Protein AF-A0A948AQX6-F1 (afdb_monomer)

Foldseek 3Di:
DPPPVVVVVVVVVVVVVVVVPDPPLQWFFWEQQFFQAQRALVVRAGAQAAWFPVDHPHHTATEHHDFQKAWFDGDDIASTGCNPPPPDPVWGLNQLLAPHRRVQKPDDWFWTAHPSDIDTSDPPQHALEAAQDKGFEPPSTKGWIGHQFAWKFKWKFKPQQSNNWRFLDQFDPDRFHRGFGFRHTDHGGDTGMPCVVPGDIGGPGSDFFKIKMKIWMARDGPPDRGDGNHDYGHHTHIYMGTGGHDYPCDPVNVVVVVVVVVVD

Mean predicted aligned error: 9.51 Å

Secondary structure (DSSP, 8-state):
---HHHHHHHHHHHHHHHHTS------BB---S-EEEEEETTTTEEEE-S--SSS-SS--EEE-S--SEEESS----BSSHHHHTTT--SSSSTTTSSS-S-S-EEES-EEEEETTEEEESSS----SEETTEEE-BTTTBEEEEEE-SS--EEEEEE-TT-SSS-S----SSS---SEEEEEEE--TT-EEEGGGG-PPPEEE-SS-EEEEEEEEEESS----TT--S-EEESSEEEEEEEEEEE----HHHHHHHHHHHHT-

Nearest PDB structures (foldseek):
  7sl6-assembly1_A  TM=3.462E-01  e=3.582E+00  Mus musculus
  7sl1-assembly1_B  TM=2.986E-01  e=7.946E+00  Mus musculus
  8dtl-assembly1_B  TM=2.220E-01  e=9.425E+00  Mus musculus

Sequence (264 aa):
MFSTRNITLIVVALIALFALAAQAQQHGEYGDAPEGVLAYPASGIIGSFPTCVTVGPAAWIYHAPNPLMFFGPMKDFEPDGNAGTCPMFAPYDMDECFMDPDAGMIIPGAFTIVGGVVVPCGPPVAPLGLFCTPGVWGGNMDIMLTNGGHDAFVNVLMDWNQDGIWAPSAQTFCSAPEHILVDFPIPPGYVGPLSGLAPPPFLIGGDPGYVWSRFSITERPVGTPNWNGAGQFEDGESEDYLVLVDGPVTDEDESWSAIKQMYR

Structure (mmCIF, N/CA/C/O backbone):
data_AF-A0A948AQX6-F1
#
_entry.id   AF-A0A948AQX6-F1
#
loop_
_atom_site.group_PDB
_atom_site.id
_atom_site.type_symbol
_atom_site.label_atom_id
_atom_site.label_alt_id
_atom_site.label_comp_id
_atom_site.label_asym_id
_atom_site.label_entity_id
_atom_site.label_seq_id
_atom_site.pdbx_PDB_ins_code
_atom_site.Cartn_x
_atom_site.Cartn_y
_atom_site.Cartn_z
_atom_site.occupancy
_atom_site.B_iso_or_equiv
_atom_site.auth_seq_id
_atom_site.auth_comp_id
_atom_site.auth_asym_id
_atom_site.auth_atom_id
_atom_site.pdbx_PDB_model_num
ATOM 1 N N . MET A 1 1 ? -39.701 22.392 -44.901 1.00 52.44 1 MET A N 1
ATOM 2 C CA . MET A 1 1 ? -38.571 21.980 -45.760 1.00 52.44 1 MET A CA 1
ATOM 3 C C . MET A 1 1 ? -37.298 22.249 -44.967 1.00 52.44 1 MET A C 1
ATOM 5 O O . MET A 1 1 ? -36.856 23.388 -44.906 1.00 52.44 1 MET A O 1
ATOM 9 N N . PHE A 1 2 ? -36.805 21.258 -44.220 1.00 47.62 2 PHE A N 1
ATOM 10 C CA . PHE A 1 2 ? -35.557 21.417 -43.469 1.00 47.62 2 PHE A CA 1
ATOM 11 C C . PHE A 1 2 ? -34.406 21.456 -44.475 1.00 47.62 2 PHE A C 1
ATOM 13 O O . PHE A 1 2 ? -34.276 20.558 -45.303 1.00 47.62 2 PHE A O 1
ATOM 20 N N . SER A 1 3 ? -33.635 22.543 -44.456 1.00 55.06 3 SER A N 1
ATOM 21 C CA . SER A 1 3 ? -32.481 22.723 -45.336 1.00 55.06 3 SER A CA 1
ATOM 22 C C . SER A 1 3 ? -31.480 21.593 -45.097 1.00 55.06 3 SER A C 1
ATOM 24 O O . SER A 1 3 ? -31.131 21.312 -43.950 1.00 55.06 3 SER A O 1
ATOM 26 N N . THR A 1 4 ? -31.005 20.960 -46.168 1.00 56.31 4 THR A N 1
ATOM 27 C CA . THR A 1 4 ? -30.016 19.868 -46.147 1.00 56.31 4 THR A CA 1
ATOM 28 C C . THR A 1 4 ? -28.759 20.225 -45.348 1.00 56.31 4 THR A C 1
ATOM 30 O O . THR A 1 4 ? -28.183 19.353 -44.709 1.00 56.31 4 THR A O 1
ATOM 33 N N . ARG A 1 5 ? -28.405 21.516 -45.266 1.00 55.66 5 ARG A N 1
ATOM 34 C CA . ARG A 1 5 ? -27.323 22.037 -44.411 1.00 55.66 5 ARG A CA 1
ATOM 35 C C . ARG A 1 5 ? -27.530 21.797 -42.908 1.00 55.66 5 ARG A C 1
ATOM 37 O O . ARG A 1 5 ? -26.557 21.545 -42.206 1.00 55.66 5 ARG A O 1
ATOM 44 N N . ASN A 1 6 ? -28.769 21.846 -42.418 1.00 51.78 6 ASN A N 1
ATOM 45 C CA . ASN A 1 6 ? -29.067 21.671 -40.991 1.00 51.78 6 ASN A CA 1
ATOM 46 C C . ASN A 1 6 ? -29.029 20.193 -40.582 1.00 51.78 6 ASN A C 1
ATOM 48 O O . ASN A 1 6 ? -28.658 19.882 -39.457 1.00 51.78 6 ASN A O 1
ATOM 52 N N . ILE A 1 7 ? -29.351 19.280 -41.503 1.00 57.84 7 ILE A N 1
ATOM 53 C CA . ILE A 1 7 ? -29.285 17.832 -41.263 1.00 57.84 7 ILE A CA 1
ATOM 54 C C . ILE A 1 7 ? -27.820 17.376 -41.200 1.00 57.84 7 ILE A C 1
ATOM 56 O O . ILE A 1 7 ? -27.459 16.614 -40.310 1.00 57.84 7 ILE A O 1
ATOM 60 N N . THR A 1 8 ? -26.947 17.896 -42.071 1.00 59.25 8 THR A N 1
ATOM 61 C CA . THR A 1 8 ? -25.511 17.565 -42.046 1.00 59.25 8 THR A CA 1
ATOM 62 C C . THR A 1 8 ? -24.822 18.050 -40.766 1.00 59.25 8 THR A C 1
ATOM 64 O O . THR A 1 8 ? -24.033 17.310 -40.192 1.00 59.25 8 THR A O 1
ATOM 67 N N . LEU A 1 9 ? -25.152 19.250 -40.271 1.00 56.16 9 LEU A N 1
ATOM 68 C CA . LEU A 1 9 ? -24.609 19.771 -39.007 1.00 56.16 9 LEU A CA 1
ATOM 69 C C . LEU A 1 9 ? -25.046 18.949 -37.786 1.00 56.16 9 LEU A C 1
ATOM 71 O O . LEU A 1 9 ? -24.227 18.687 -36.913 1.00 56.16 9 LEU A O 1
ATOM 75 N N . ILE A 1 10 ? -26.304 18.496 -37.745 1.00 59.28 10 ILE A N 1
ATOM 76 C CA . ILE A 1 10 ? -26.822 17.657 -36.652 1.00 59.28 10 ILE A CA 1
ATOM 77 C C . ILE A 1 10 ? -26.186 16.261 -36.678 1.00 59.28 10 ILE A C 1
ATOM 79 O O . ILE A 1 10 ? -25.822 15.741 -35.630 1.00 59.28 10 ILE A O 1
ATOM 83 N N . VAL A 1 11 ? -25.993 15.667 -37.860 1.00 61.72 11 VAL A N 1
ATOM 84 C CA . VAL A 1 11 ? -25.346 14.349 -37.996 1.00 61.72 11 VAL A CA 1
ATOM 85 C C . VAL A 1 11 ? -23.859 14.413 -37.635 1.00 61.72 11 VAL A C 1
ATOM 87 O O . VAL A 1 11 ? -23.379 13.536 -36.928 1.00 61.72 11 VAL A O 1
ATOM 90 N N . VAL A 1 12 ? -23.134 15.463 -38.038 1.00 59.16 12 VAL A N 1
ATOM 91 C CA . VAL A 1 12 ? -21.723 15.655 -37.647 1.00 59.16 12 VAL A CA 1
ATOM 92 C C . VAL A 1 12 ? -21.593 15.930 -36.146 1.00 59.16 12 VAL A C 1
ATOM 94 O O . VAL A 1 12 ? -20.698 15.379 -35.514 1.00 59.16 12 VAL A O 1
ATOM 97 N N . ALA A 1 13 ? -22.503 16.712 -35.554 1.00 57.00 13 ALA A N 1
ATOM 98 C CA . ALA A 1 13 ? -22.535 16.933 -34.108 1.00 57.00 13 ALA A CA 1
ATOM 99 C C . ALA A 1 13 ? -22.857 15.645 -33.332 1.00 57.00 13 ALA A C 1
ATOM 101 O O . ALA A 1 13 ? -22.228 15.391 -32.315 1.00 57.00 13 ALA A O 1
ATOM 102 N N . LEU A 1 14 ? -23.769 14.800 -33.825 1.00 54.62 14 LEU A N 1
ATOM 103 C CA . LEU A 1 14 ? -24.072 13.499 -33.217 1.00 54.62 14 LEU A CA 1
ATOM 104 C C . LEU A 1 14 ? -22.912 12.502 -33.360 1.00 54.62 14 LEU A C 1
ATOM 106 O O . LEU A 1 14 ? -22.612 11.802 -32.402 1.00 54.62 14 LEU A O 1
ATOM 110 N N . ILE A 1 15 ? -22.216 12.466 -34.501 1.00 55.56 15 ILE A N 1
ATOM 111 C CA . ILE A 1 15 ? -21.012 11.634 -34.683 1.00 55.56 15 ILE A CA 1
ATOM 112 C C . ILE A 1 15 ? -19.871 12.124 -33.778 1.00 55.56 15 ILE A C 1
ATOM 114 O O . ILE A 1 15 ? -19.178 11.304 -33.186 1.00 55.56 15 ILE A O 1
ATOM 118 N N . ALA A 1 16 ? -19.706 13.440 -33.605 1.00 52.09 16 ALA A N 1
ATOM 119 C CA . ALA A 1 16 ? -18.743 14.004 -32.659 1.00 52.09 16 ALA A CA 1
ATOM 120 C C . ALA A 1 16 ? -19.134 13.737 -31.191 1.00 52.09 16 ALA A C 1
ATOM 122 O O . ALA A 1 16 ? -18.260 13.428 -30.388 1.00 52.09 16 ALA A O 1
ATOM 123 N N . LEU A 1 17 ? -20.429 13.778 -30.845 1.00 49.97 17 LEU A N 1
ATOM 124 C CA . LEU A 1 17 ? -20.925 13.405 -29.512 1.00 49.97 17 LEU A CA 1
ATOM 125 C C . LEU A 1 17 ? -20.737 11.909 -29.210 1.00 49.97 17 LEU A C 1
ATOM 127 O O . LEU A 1 17 ? -20.440 11.568 -28.073 1.00 49.97 17 LEU A O 1
ATOM 131 N N . PHE A 1 18 ? -20.866 11.025 -30.205 1.00 46.88 18 PHE A N 1
ATOM 132 C CA . PHE A 1 18 ? -20.581 9.593 -30.038 1.00 46.88 18 PHE A CA 1
ATOM 133 C C . PHE A 1 18 ? -19.076 9.281 -30.021 1.00 46.88 18 PHE A C 1
ATOM 135 O O . PHE A 1 18 ? -18.662 8.357 -29.331 1.00 46.88 18 PHE A O 1
ATOM 142 N N . ALA A 1 19 ? -18.244 10.060 -30.721 1.00 45.91 19 ALA A N 1
ATOM 143 C CA . ALA A 1 19 ? -16.787 9.913 -30.684 1.00 45.91 19 ALA A CA 1
ATOM 144 C C . ALA A 1 19 ? -16.148 10.455 -29.389 1.00 45.91 19 ALA A C 1
ATOM 146 O O . ALA A 1 19 ? -15.052 10.037 -29.035 1.00 45.91 19 ALA A O 1
ATOM 147 N N . LEU A 1 20 ? -16.829 11.353 -28.667 1.00 46.59 20 LEU A N 1
ATOM 148 C CA . LEU A 1 20 ? -16.400 11.850 -27.351 1.00 46.59 20 LEU A CA 1
ATOM 149 C C . LEU A 1 20 ? -16.750 10.903 -26.189 1.00 46.59 20 LEU A C 1
ATOM 151 O O . LEU A 1 20 ? -16.225 11.086 -25.098 1.00 46.59 20 LEU A O 1
ATOM 155 N N . ALA A 1 21 ? -17.611 9.903 -26.406 1.00 45.78 21 ALA A N 1
ATOM 156 C CA . ALA A 1 21 ? -18.092 8.984 -25.366 1.00 45.78 21 ALA A CA 1
ATOM 157 C C . ALA A 1 21 ? -17.442 7.587 -25.410 1.00 45.78 21 ALA A C 1
ATOM 159 O O . ALA A 1 21 ? -17.866 6.687 -24.693 1.00 45.78 21 ALA A O 1
ATOM 160 N N . ALA A 1 22 ? -16.423 7.396 -26.247 1.00 43.88 22 ALA A N 1
ATOM 161 C CA . ALA A 1 22 ? -15.615 6.185 -26.274 1.00 43.88 22 ALA A CA 1
ATOM 162 C C . ALA A 1 22 ? -14.153 6.560 -26.016 1.00 43.88 22 ALA A C 1
ATOM 164 O O . ALA A 1 22 ? -13.302 6.434 -26.897 1.00 43.88 22 ALA A O 1
ATOM 165 N N . GLN A 1 23 ? -13.846 7.043 -24.807 1.00 48.19 23 GLN A N 1
ATOM 166 C CA . GLN A 1 23 ? -12.518 6.748 -24.278 1.00 48.19 23 GLN A CA 1
ATOM 167 C C . GLN A 1 23 ? -12.453 5.224 -24.222 1.00 48.19 23 GLN A C 1
ATOM 169 O O . GLN A 1 23 ? -13.261 4.596 -23.542 1.00 48.19 23 GLN A O 1
ATOM 174 N N . ALA A 1 24 ? -11.578 4.624 -25.030 1.00 50.59 24 ALA A N 1
ATOM 175 C CA . ALA A 1 24 ? -11.217 3.234 -24.823 1.00 50.59 24 ALA A CA 1
ATOM 176 C C . ALA A 1 24 ? -10.762 3.150 -23.367 1.00 50.59 24 ALA A C 1
ATOM 178 O O . ALA A 1 24 ? -9.810 3.839 -23.000 1.00 50.59 24 ALA A O 1
ATOM 179 N N . GLN A 1 25 ? -11.513 2.417 -22.550 1.00 57.72 25 GLN A N 1
ATOM 180 C CA . GLN A 1 25 ? -11.164 2.175 -21.161 1.00 57.72 25 GLN A CA 1
ATOM 181 C C . GLN A 1 25 ? -9.727 1.656 -21.165 1.00 57.72 25 GLN A C 1
ATOM 183 O O . GLN A 1 25 ? -9.435 0.672 -21.853 1.00 57.72 25 GLN A O 1
ATOM 188 N N . GLN A 1 26 ? -8.809 2.431 -20.582 1.00 66.44 26 GLN A N 1
ATOM 189 C CA . GLN A 1 26 ? -7.401 2.070 -20.602 1.00 66.44 26 GLN A CA 1
ATOM 190 C C . GLN A 1 26 ? -7.271 0.835 -19.731 1.00 66.44 26 GLN A C 1
ATOM 192 O O . GLN A 1 26 ? -7.500 0.897 -18.538 1.00 66.44 26 GLN A O 1
ATOM 197 N N . HIS A 1 27 ? -6.968 -0.296 -20.355 1.00 85.12 27 HIS A N 1
ATOM 198 C CA . HIS A 1 27 ? -6.619 -1.486 -19.608 1.00 85.12 27 HIS A CA 1
ATOM 199 C C . HIS A 1 27 ? -5.234 -1.245 -19.017 1.00 85.12 27 HIS A C 1
ATOM 201 O O . HIS A 1 27 ? -4.278 -1.028 -19.770 1.00 85.12 27 HIS A O 1
ATOM 207 N N . GLY A 1 28 ? -5.160 -1.201 -17.700 1.00 90.31 28 GLY A N 1
ATOM 208 C CA . GLY A 1 28 ? -3.953 -0.956 -16.931 1.00 90.31 28 GLY A CA 1
ATOM 209 C C . GLY A 1 28 ? -4.147 -1.548 -15.554 1.00 90.31 28 GLY A C 1
ATOM 210 O O . GLY A 1 28 ? -5.026 -2.383 -15.382 1.00 90.31 28 GLY A O 1
ATOM 211 N N . GLU A 1 29 ? -3.336 -1.125 -14.609 1.00 91.50 29 GLU A N 1
ATOM 212 C CA . GLU A 1 29 ? -3.563 -1.471 -13.215 1.00 91.50 29 GLU A CA 1
ATOM 213 C C . GLU A 1 29 ? -3.971 -0.208 -12.446 1.00 91.50 29 GLU A C 1
ATOM 215 O O . GLU A 1 29 ? -3.453 0.893 -12.718 1.00 91.50 29 GLU A O 1
ATOM 220 N N . TYR A 1 30 ? -4.976 -0.372 -11.591 1.00 91.81 30 TYR A N 1
ATOM 221 C CA . TYR A 1 30 ? -5.437 0.581 -10.595 1.00 91.81 30 TYR A CA 1
ATOM 222 C C . TYR A 1 30 ? -5.391 -0.139 -9.232 1.00 91.81 30 TYR A C 1
ATOM 224 O O . TYR A 1 30 ? -5.068 -1.310 -9.181 1.00 91.81 30 TYR A O 1
ATOM 232 N N . GLY A 1 31 ? -5.670 0.563 -8.131 1.00 89.81 31 GLY A N 1
ATOM 233 C CA . GLY A 1 31 ? -5.735 -0.097 -6.819 1.00 89.81 31 GLY A CA 1
ATOM 234 C C . GLY A 1 31 ? -7.140 -0.577 -6.449 1.00 89.81 31 GLY A C 1
ATOM 235 O O . GLY A 1 31 ? -8.114 -0.320 -7.162 1.00 89.81 31 GLY A O 1
ATOM 236 N N . ASP A 1 32 ? -7.265 -1.132 -5.248 1.00 88.75 32 ASP A N 1
ATOM 237 C CA . ASP A 1 32 ? -8.491 -1.751 -4.728 1.00 88.75 32 ASP A CA 1
ATOM 238 C C . ASP A 1 32 ? -9.065 -1.029 -3.500 1.00 88.75 32 ASP A C 1
ATOM 240 O O . ASP A 1 32 ? -10.143 -1.359 -2.987 1.00 88.75 32 ASP A O 1
ATOM 244 N N . ALA A 1 33 ? -8.400 0.031 -3.031 1.00 92.50 33 ALA A N 1
ATOM 245 C CA . ALA A 1 33 ? -8.822 0.749 -1.840 1.00 92.50 33 ALA A CA 1
ATOM 246 C C . ALA A 1 33 ? -10.222 1.382 -2.028 1.00 92.50 33 ALA A C 1
ATOM 248 O O . ALA A 1 33 ? -10.492 2.021 -3.051 1.00 92.50 33 ALA A O 1
ATOM 249 N N . PRO A 1 34 ? -11.111 1.297 -1.020 1.00 92.94 34 PRO A N 1
ATOM 250 C CA . PRO A 1 34 ? -12.489 1.787 -1.066 1.00 92.94 34 PRO A CA 1
ATOM 251 C C . PRO A 1 34 ? -12.665 3.233 -1.556 1.00 92.94 34 PRO A C 1
ATOM 253 O O . PRO A 1 34 ? -12.287 4.185 -0.870 1.00 92.94 34 PRO A O 1
ATOM 256 N N . GLU A 1 35 ? -13.395 3.440 -2.652 1.00 93.44 35 GLU A N 1
ATOM 257 C CA . GLU A 1 35 ? -13.784 4.785 -3.092 1.00 93.44 35 GLU A CA 1
ATOM 258 C C . GLU A 1 35 ? -15.304 4.944 -3.220 1.00 93.44 35 GLU A C 1
ATOM 260 O O . GLU A 1 35 ? -15.988 4.233 -3.955 1.00 93.44 35 GLU A O 1
ATOM 265 N N . GLY A 1 36 ? -15.869 5.902 -2.481 1.00 91.69 36 GLY A N 1
ATOM 266 C CA . GLY A 1 36 ? -17.312 6.164 -2.469 1.00 91.69 36 GLY A CA 1
ATOM 267 C C . GLY A 1 36 ? -18.142 5.085 -1.760 1.00 91.69 36 GLY A C 1
ATOM 268 O O . GLY A 1 36 ? -19.374 5.143 -1.782 1.00 91.69 36 GLY A O 1
ATOM 269 N N . VAL A 1 37 ? -17.482 4.135 -1.099 1.00 91.81 37 VAL A N 1
ATOM 270 C CA . VAL A 1 37 ? -18.071 3.014 -0.355 1.00 91.81 37 VAL A CA 1
ATOM 271 C C . VAL A 1 37 ? -17.458 2.891 1.050 1.00 91.81 37 VAL A C 1
ATOM 273 O O . VAL A 1 37 ? -16.592 3.671 1.432 1.00 91.81 37 VAL A O 1
ATOM 276 N N . LEU A 1 38 ? -17.941 1.953 1.865 1.00 92.88 38 LEU A N 1
ATOM 277 C CA . LEU A 1 38 ? -17.559 1.816 3.274 1.00 92.88 38 LEU A CA 1
ATOM 278 C C . LEU A 1 38 ? -16.102 1.347 3.431 1.00 92.88 38 LEU A C 1
ATOM 280 O O . LEU A 1 38 ? -15.814 0.180 3.199 1.00 92.88 38 LEU A O 1
ATOM 284 N N . ALA A 1 39 ? -15.220 2.228 3.907 1.00 94.06 39 ALA A N 1
ATOM 285 C CA . ALA A 1 39 ? -13.825 1.899 4.206 1.00 94.06 39 ALA A CA 1
ATOM 286 C C . ALA A 1 39 ? -13.642 1.360 5.630 1.00 94.06 39 ALA A C 1
ATOM 288 O O . ALA A 1 39 ? -12.915 0.392 5.840 1.00 94.06 39 ALA A O 1
ATOM 289 N N . TYR A 1 40 ? -14.349 1.953 6.602 1.00 95.50 40 TYR A N 1
ATOM 290 C CA . TYR A 1 40 ? -14.248 1.583 8.017 1.00 95.50 40 TYR A CA 1
ATOM 291 C C . TYR A 1 40 ? -15.631 1.316 8.615 1.00 95.50 40 TYR A C 1
ATOM 293 O O . TYR A 1 40 ? -16.333 2.245 9.033 1.00 95.50 40 TYR A O 1
ATOM 301 N N . PRO A 1 41 ? -16.053 0.040 8.703 1.00 94.00 41 PRO A N 1
ATOM 302 C CA . PRO A 1 41 ? -17.394 -0.295 9.168 1.00 94.00 41 PRO A CA 1
ATOM 303 C C . PRO A 1 41 ? -17.713 0.119 10.605 1.00 94.00 41 PRO A C 1
ATOM 305 O O . PRO A 1 41 ? -18.854 0.464 10.904 1.00 94.00 41 PRO A O 1
ATOM 308 N N . ALA A 1 42 ? -16.717 0.110 11.495 1.00 92.25 42 ALA A N 1
ATOM 309 C CA . ALA A 1 42 ? -16.908 0.452 12.904 1.00 92.25 42 ALA A CA 1
ATOM 310 C C . ALA A 1 42 ? -17.267 1.934 13.116 1.00 92.25 42 ALA A C 1
ATOM 312 O O . ALA A 1 42 ? -18.050 2.254 14.011 1.00 92.25 42 ALA A O 1
ATOM 313 N N . SER A 1 43 ? -16.715 2.825 12.290 1.00 94.25 43 SER A N 1
ATOM 314 C CA . SER A 1 43 ? -16.923 4.276 12.348 1.00 94.25 43 SER A CA 1
ATOM 315 C C . SER A 1 43 ? -17.906 4.788 11.288 1.00 94.25 43 SER A C 1
ATOM 317 O O . SER A 1 43 ? -18.345 5.935 11.364 1.00 94.25 43 SER A O 1
ATOM 319 N N . GLY A 1 44 ? -18.299 3.946 10.327 1.00 95.12 44 GLY A N 1
ATOM 320 C CA . GLY A 1 44 ? -19.200 4.323 9.237 1.00 95.12 44 GLY A CA 1
ATOM 321 C C . GLY A 1 44 ? -18.552 5.254 8.209 1.00 95.12 44 GLY A C 1
ATOM 322 O O . GLY A 1 44 ? -19.268 5.973 7.511 1.00 95.12 44 GLY A O 1
ATOM 323 N N . ILE A 1 45 ? -17.220 5.274 8.141 1.00 95.12 45 ILE A N 1
ATOM 324 C CA . ILE A 1 45 ? -16.473 6.142 7.233 1.00 95.12 45 ILE A CA 1
ATOM 325 C C . ILE A 1 45 ? -16.503 5.569 5.819 1.00 95.12 45 ILE A C 1
ATOM 327 O O . ILE A 1 45 ? -16.255 4.381 5.593 1.00 95.12 45 ILE A O 1
ATOM 331 N N . ILE A 1 46 ? -16.822 6.451 4.876 1.00 94.69 46 ILE A N 1
ATOM 332 C CA . ILE A 1 46 ? -16.790 6.189 3.442 1.00 94.69 46 ILE A CA 1
ATOM 333 C C . ILE A 1 46 ? -15.412 6.589 2.923 1.00 94.69 46 ILE A C 1
ATOM 335 O O . ILE A 1 46 ? -14.970 7.705 3.187 1.00 94.69 46 ILE A O 1
ATOM 339 N N . GLY A 1 47 ? -14.759 5.686 2.199 1.00 94.38 47 GLY A N 1
ATOM 340 C CA . GLY A 1 47 ? -13.447 5.927 1.618 1.00 94.38 47 GLY A CA 1
ATOM 341 C C . GLY A 1 47 ? -13.497 6.912 0.454 1.00 94.38 47 GLY A C 1
ATOM 342 O O . GLY A 1 47 ? -14.485 7.018 -0.280 1.00 94.38 47 GLY A O 1
ATOM 343 N N . SER A 1 48 ? -12.411 7.650 0.305 1.00 95.19 48 SER A N 1
ATOM 344 C CA . SER A 1 48 ? -12.120 8.577 -0.782 1.00 95.19 48 SER A CA 1
ATOM 345 C C . SER A 1 48 ? -10.665 8.380 -1.232 1.00 95.19 48 SER A C 1
ATOM 347 O O . SER A 1 48 ? -9.954 9.351 -1.518 1.00 95.19 48 SER A O 1
ATOM 349 N N . PHE A 1 49 ? -10.230 7.118 -1.266 1.00 95.44 49 PHE A N 1
ATOM 350 C CA . PHE A 1 49 ? -8.931 6.710 -1.789 1.00 95.44 49 PHE A CA 1
ATOM 351 C C . PHE A 1 49 ? -8.913 6.838 -3.319 1.00 95.44 49 PHE A C 1
ATOM 353 O O . PHE A 1 49 ? -9.939 6.571 -3.940 1.00 95.44 49 PHE A O 1
ATOM 360 N N . PRO A 1 50 ? -7.803 7.279 -3.946 1.00 94.88 50 PRO A N 1
ATOM 361 C CA . PRO A 1 50 ? -7.731 7.382 -5.400 1.00 94.88 50 PRO A CA 1
ATOM 362 C C . PRO A 1 50 ? -7.700 6.020 -6.095 1.00 94.88 50 PRO A C 1
ATOM 364 O O . PRO A 1 50 ? -6.622 5.451 -6.277 1.00 94.88 50 PRO A O 1
ATOM 367 N N . THR A 1 51 ? -8.852 5.520 -6.524 1.00 92.31 51 THR A N 1
ATOM 368 C CA . THR A 1 51 ? -8.973 4.137 -7.000 1.00 92.31 51 THR A CA 1
ATOM 369 C C . THR A 1 51 ? -9.773 4.061 -8.290 1.00 92.31 51 THR A C 1
ATOM 371 O O . THR A 1 51 ? -9.270 3.614 -9.318 1.00 92.31 51 THR A O 1
ATOM 374 N N . CYS A 1 52 ? -10.999 4.566 -8.271 1.00 91.38 52 CYS A N 1
ATOM 375 C CA . CYS A 1 52 ? -11.923 4.418 -9.375 1.00 91.38 52 CYS A CA 1
ATOM 376 C C . CYS A 1 52 ? -11.688 5.500 -10.448 1.00 91.38 52 CYS A C 1
ATOM 378 O O . CYS A 1 52 ? -11.701 6.703 -10.187 1.00 91.38 52 CYS A O 1
ATOM 380 N N . VAL A 1 53 ? -11.527 5.090 -11.708 1.00 89.56 53 VAL A N 1
ATOM 381 C CA . VAL A 1 53 ? -11.342 6.000 -12.849 1.00 89.56 53 VAL A CA 1
ATOM 382 C C . VAL A 1 53 ? -12.669 6.467 -13.443 1.00 89.56 53 VAL A C 1
ATOM 384 O O . VAL A 1 53 ? -12.765 7.589 -13.951 1.00 89.56 53 VAL A O 1
ATOM 387 N N . THR A 1 54 ? -13.706 5.621 -13.423 1.00 83.94 54 THR A N 1
ATOM 388 C CA . THR A 1 54 ? -15.001 5.963 -14.044 1.00 83.94 54 THR A CA 1
ATOM 389 C C . THR A 1 54 ? -15.992 6.607 -13.080 1.00 83.94 54 THR A C 1
ATOM 391 O O . THR A 1 54 ? -16.963 7.243 -13.509 1.00 83.94 54 THR A O 1
ATOM 394 N N . VAL A 1 55 ? -15.755 6.456 -11.781 1.00 77.38 55 VAL A N 1
ATOM 395 C CA . VAL A 1 55 ? -16.644 6.856 -10.688 1.00 77.38 55 VAL A CA 1
ATOM 396 C C . VAL A 1 55 ? -15.810 7.316 -9.500 1.00 77.38 55 VAL A C 1
ATOM 398 O O . VAL A 1 55 ? -14.651 6.969 -9.418 1.00 77.38 55 VAL A O 1
ATOM 401 N N . GLY A 1 56 ? -16.400 8.078 -8.580 1.00 77.56 56 GLY A N 1
ATOM 402 C CA . GLY A 1 56 ? -15.715 8.494 -7.355 1.00 77.56 56 GLY A CA 1
ATOM 403 C C . GLY A 1 56 ? -15.287 9.973 -7.337 1.00 77.56 56 GLY A C 1
ATOM 404 O O . GLY A 1 56 ? -15.200 10.620 -8.386 1.00 77.56 56 GLY A O 1
ATOM 405 N N . PRO A 1 57 ? -15.195 10.587 -6.142 1.00 78.00 57 PRO A N 1
ATOM 406 C CA . PRO A 1 57 ? -14.830 11.992 -5.987 1.00 78.00 57 PRO A CA 1
ATOM 407 C C . PRO A 1 57 ? -13.313 12.236 -5.918 1.00 78.00 57 PRO A C 1
ATOM 409 O O . PRO A 1 57 ? -12.908 13.405 -5.946 1.00 78.00 57 PRO A O 1
ATOM 412 N N . ALA A 1 58 ? -12.495 11.191 -5.772 1.00 86.12 58 ALA A N 1
ATOM 413 C CA . ALA A 1 58 ? -11.045 11.292 -5.704 1.00 86.12 58 ALA A CA 1
ATOM 414 C C . ALA A 1 58 ? -10.424 11.316 -7.116 1.00 86.12 58 ALA A C 1
ATOM 416 O O . ALA A 1 58 ? -11.106 11.308 -8.140 1.00 86.12 58 ALA A O 1
ATOM 417 N N . ALA A 1 59 ? -9.098 11.461 -7.173 1.00 91.81 59 ALA A N 1
ATOM 418 C CA . ALA A 1 59 ? -8.343 11.173 -8.394 1.00 91.81 59 ALA A CA 1
ATOM 419 C C . ALA A 1 59 ? -8.189 9.644 -8.542 1.00 91.81 59 ALA A C 1
ATOM 421 O O . ALA A 1 59 ? -8.846 8.900 -7.836 1.00 91.81 59 ALA A O 1
ATOM 422 N N . TRP A 1 60 ? -7.296 9.158 -9.400 1.00 93.56 60 TRP A N 1
ATOM 423 C CA . TRP A 1 60 ? -7.009 7.723 -9.514 1.00 93.56 60 TRP A CA 1
ATOM 424 C C . TRP A 1 60 ? -5.509 7.484 -9.663 1.00 93.56 60 TRP A C 1
ATOM 426 O O . TRP A 1 60 ? -4.755 8.393 -10.044 1.00 93.56 60 TRP A O 1
ATOM 436 N N . ILE A 1 61 ? -5.083 6.264 -9.355 1.00 95.06 61 ILE A N 1
ATOM 437 C CA . ILE A 1 61 ? -3.794 5.730 -9.783 1.00 95.06 61 ILE A CA 1
ATOM 438 C C . ILE A 1 61 ? -3.970 4.967 -11.090 1.00 95.06 61 ILE A C 1
ATOM 440 O O . ILE A 1 61 ? -5.047 4.463 -11.365 1.00 95.06 61 ILE A O 1
ATOM 444 N N . TYR A 1 62 ? -2.957 4.968 -11.942 1.00 95.38 62 TYR A N 1
ATOM 445 C CA . TYR A 1 62 ? -2.951 4.182 -13.164 1.00 95.38 62 TYR A CA 1
ATOM 446 C C . TYR A 1 62 ? -1.524 3.794 -13.501 1.00 95.38 62 TYR A C 1
ATOM 448 O O . TYR A 1 62 ? -0.658 4.669 -13.645 1.00 95.38 62 TYR A O 1
ATOM 456 N N . HIS A 1 63 ? -1.329 2.507 -13.739 1.00 95.44 63 HIS A N 1
ATOM 457 C CA . HIS A 1 63 ? -0.123 1.957 -14.321 1.00 95.44 63 HIS A CA 1
ATOM 458 C C . HIS A 1 63 ? -0.432 1.388 -15.702 1.00 95.44 63 HIS A C 1
ATOM 460 O O . HIS A 1 63 ? -1.354 0.595 -15.892 1.00 95.44 63 HIS A O 1
ATOM 466 N N . ALA A 1 64 ? 0.348 1.785 -16.707 1.00 93.88 64 ALA A N 1
ATOM 467 C CA . ALA A 1 64 ? 0.181 1.245 -18.050 1.00 93.88 64 ALA A CA 1
ATOM 468 C C . ALA A 1 64 ? 0.418 -0.281 -18.078 1.00 93.88 64 ALA A C 1
ATOM 470 O O . ALA A 1 64 ? 1.102 -0.816 -17.196 1.00 93.88 64 ALA A O 1
ATOM 471 N N . PRO A 1 65 ? -0.107 -0.998 -19.097 1.00 90.56 65 PRO A N 1
ATOM 472 C CA . PRO A 1 65 ? -0.070 -2.455 -19.147 1.00 90.56 65 PRO A CA 1
ATOM 473 C C . PRO A 1 65 ? 1.305 -3.011 -19.553 1.00 90.56 65 PRO A C 1
ATOM 475 O O . PRO A 1 65 ? 1.474 -3.674 -20.579 1.00 90.56 65 PRO A O 1
ATOM 478 N N . ASN A 1 66 ? 2.317 -2.673 -18.762 1.00 89.25 66 ASN A N 1
ATOM 479 C CA . ASN A 1 66 ? 3.700 -3.092 -18.883 1.00 89.25 66 ASN A CA 1
ATOM 480 C C . ASN A 1 66 ? 4.015 -4.071 -17.732 1.00 89.25 66 ASN A C 1
ATOM 482 O O . ASN A 1 66 ? 3.722 -3.743 -16.583 1.00 89.25 66 ASN A O 1
ATOM 486 N N . PRO A 1 67 ? 4.533 -5.282 -18.012 1.00 86.62 67 PRO A N 1
ATOM 487 C CA . PRO A 1 67 ? 4.704 -6.335 -17.007 1.00 86.62 67 PRO A CA 1
ATOM 488 C C . PRO A 1 67 ? 6.121 -6.372 -16.408 1.00 86.62 67 PRO A C 1
ATOM 490 O O . PRO A 1 67 ? 6.622 -7.450 -16.086 1.00 86.62 67 PRO A O 1
ATOM 493 N N . LEU A 1 68 ? 6.838 -5.246 -16.358 1.00 92.69 68 LEU A N 1
ATOM 494 C CA . LEU A 1 68 ? 8.228 -5.244 -15.889 1.00 92.69 68 LEU A CA 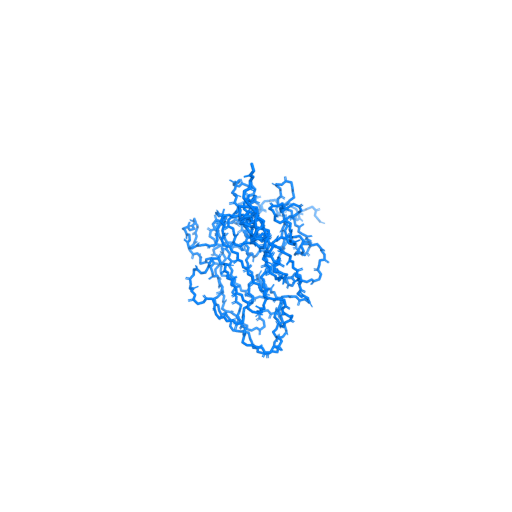1
ATOM 495 C C . LEU A 1 68 ? 8.339 -4.940 -14.399 1.00 92.69 68 LEU A C 1
ATOM 497 O O . LEU A 1 68 ? 9.325 -5.352 -13.796 1.00 92.69 68 LEU A O 1
ATOM 501 N N . MET A 1 69 ? 7.371 -4.254 -13.799 1.00 94.31 69 MET A N 1
ATOM 502 C CA . MET A 1 69 ? 7.375 -3.938 -12.374 1.00 94.31 69 MET A CA 1
ATOM 503 C C . MET A 1 69 ? 6.034 -4.283 -11.747 1.00 94.31 69 MET A C 1
ATOM 505 O O . MET A 1 69 ? 5.011 -3.822 -12.244 1.00 94.31 69 MET A O 1
ATOM 509 N N . PHE A 1 70 ? 6.075 -5.110 -10.706 1.00 94.62 70 PHE A N 1
ATOM 510 C CA . PHE A 1 70 ? 4.896 -5.641 -10.024 1.00 94.62 70 PHE A CA 1
ATOM 511 C C . PHE A 1 70 ? 5.276 -6.267 -8.676 1.00 94.62 70 PHE A C 1
ATOM 513 O O . PHE A 1 70 ? 6.453 -6.556 -8.415 1.00 94.62 70 PHE A O 1
ATOM 520 N N . PHE A 1 71 ? 4.288 -6.464 -7.829 1.00 93.50 71 PHE A N 1
ATOM 521 C CA . PHE A 1 71 ? 4.275 -7.162 -6.569 1.00 93.50 71 PHE A CA 1
ATOM 522 C C . PHE A 1 71 ? 3.881 -8.624 -6.789 1.00 93.50 71 PHE A C 1
ATOM 524 O O . PHE A 1 71 ? 3.283 -9.015 -7.780 1.00 93.50 71 PHE A O 1
ATOM 531 N N . GLY A 1 72 ? 4.375 -9.489 -5.907 1.00 90.50 72 GLY A N 1
ATOM 532 C CA . GLY A 1 72 ? 4.114 -10.920 -5.999 1.00 90.50 72 GLY A CA 1
ATOM 533 C C . GLY A 1 72 ? 4.555 -11.580 -7.321 1.00 90.50 72 GLY A C 1
ATOM 534 O O . GLY A 1 72 ? 5.583 -11.214 -7.904 1.00 90.50 72 GLY A O 1
ATOM 535 N N . PRO A 1 73 ? 3.911 -12.693 -7.719 1.00 84.88 73 PRO A N 1
ATOM 536 C CA . PRO A 1 73 ? 4.278 -13.494 -8.885 1.00 84.88 73 PRO A CA 1
ATOM 537 C C . PRO A 1 73 ? 3.742 -13.007 -10.229 1.00 84.88 73 PRO A C 1
ATOM 539 O O . PRO A 1 73 ? 4.310 -13.430 -11.244 1.00 84.88 73 PRO A O 1
ATOM 542 N N . MET A 1 74 ? 2.671 -12.217 -10.279 1.00 83.88 74 MET A N 1
ATOM 543 C CA . MET A 1 74 ? 2.083 -11.739 -11.532 1.00 83.88 74 MET A CA 1
ATOM 544 C C . MET A 1 74 ? 1.537 -10.335 -11.347 1.00 83.88 74 MET A C 1
ATOM 546 O O . MET A 1 74 ? 1.188 -9.970 -10.244 1.00 83.88 74 MET A O 1
ATOM 550 N N . LYS A 1 75 ? 1.492 -9.606 -12.461 1.00 86.38 75 LYS A N 1
ATOM 551 C CA . LYS A 1 75 ? 0.748 -8.367 -12.588 1.00 86.38 75 LYS A CA 1
ATOM 552 C C . LYS A 1 75 ? -0.574 -8.669 -13.245 1.00 86.38 75 LYS A C 1
ATOM 554 O O . LYS A 1 75 ? -0.574 -9.324 -14.305 1.00 86.38 7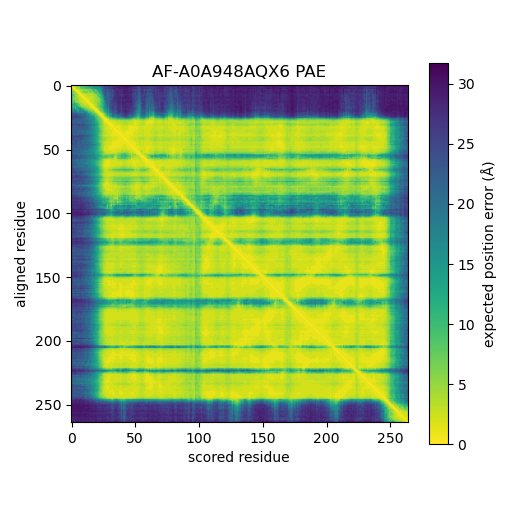5 LYS A O 1
ATOM 559 N N . ASP A 1 76 ? -1.649 -8.172 -12.684 1.00 81.81 76 ASP A N 1
ATOM 560 C CA . ASP A 1 76 ? -2.946 -8.235 -13.310 1.00 81.81 76 ASP A CA 1
ATOM 561 C C . ASP A 1 76 ? -3.289 -6.878 -13.961 1.00 81.81 76 ASP A C 1
ATOM 563 O O . ASP A 1 76 ? -2.538 -5.899 -13.923 1.00 81.81 76 ASP A O 1
ATOM 567 N N . PHE A 1 77 ? -4.338 -6.885 -14.775 1.00 86.06 77 PHE A N 1
ATOM 568 C CA . PHE A 1 77 ? -4.777 -5.687 -15.470 1.00 86.06 77 PHE A CA 1
ATOM 569 C C . PHE A 1 77 ? -6.284 -5.669 -15.469 1.00 86.06 77 PHE A C 1
ATOM 571 O O . PHE A 1 77 ? -6.958 -6.634 -15.847 1.00 86.06 77 PHE A O 1
ATOM 578 N N . GLU A 1 78 ? -6.807 -4.496 -15.201 1.00 87.19 78 GLU A N 1
ATOM 579 C CA . GLU A 1 78 ? -8.210 -4.262 -14.992 1.00 87.19 78 GLU A CA 1
ATOM 580 C C . GLU A 1 78 ? -8.665 -3.013 -15.764 1.00 87.19 78 GLU A C 1
ATOM 582 O O . GLU A 1 78 ? -7.871 -2.246 -16.325 1.00 87.19 78 GLU A O 1
ATOM 587 N N . PRO A 1 79 ? -9.976 -2.882 -16.007 1.00 88.31 79 PRO A N 1
ATOM 588 C CA . PRO A 1 79 ? -10.522 -1.736 -16.724 1.00 88.31 79 PRO A CA 1
ATOM 589 C C . PRO A 1 79 ? -10.781 -0.515 -15.816 1.00 88.3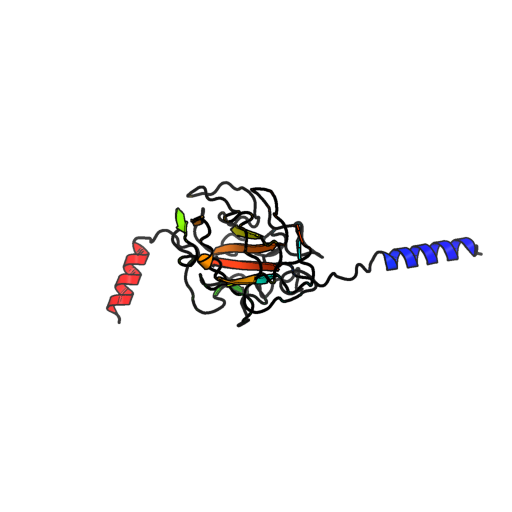1 79 PRO A C 1
ATOM 591 O O . PRO A 1 79 ? -10.994 0.582 -16.333 1.00 88.31 79 PRO A O 1
ATOM 594 N N . ASP A 1 80 ? -10.855 -0.694 -14.505 1.00 89.56 80 ASP A N 1
ATOM 595 C CA . ASP A 1 80 ? -11.151 0.302 -13.461 1.00 89.56 80 ASP A CA 1
ATOM 596 C C . ASP A 1 80 ? -10.695 -0.299 -12.125 1.00 89.56 80 ASP A C 1
ATOM 598 O O . ASP A 1 80 ? -10.477 -1.497 -12.126 1.00 89.56 80 ASP A O 1
ATOM 602 N N . GLY A 1 81 ? -10.643 0.454 -11.028 1.00 88.31 81 GLY A N 1
ATOM 603 C CA . GLY A 1 81 ? -10.238 -0.089 -9.728 1.00 88.31 81 GLY A CA 1
ATOM 604 C C . GLY A 1 81 ? -11.164 -1.162 -9.146 1.00 88.31 81 GLY A C 1
ATOM 605 O O . GLY A 1 81 ? -12.325 -1.336 -9.567 1.00 88.31 81 GLY A O 1
ATOM 606 N N . ASN A 1 82 ? -10.655 -1.827 -8.111 1.00 86.94 82 ASN A N 1
ATOM 607 C CA . ASN A 1 82 ? -11.275 -2.965 -7.437 1.00 86.94 82 ASN A CA 1
ATOM 608 C C . ASN A 1 82 ? -11.614 -4.120 -8.395 1.00 86.94 82 ASN A C 1
ATOM 610 O O . ASN A 1 82 ? -12.799 -4.450 -8.571 1.00 86.94 82 ASN A O 1
ATOM 614 N N . ALA A 1 83 ? -10.632 -4.664 -9.105 1.00 83.31 83 ALA A N 1
ATOM 615 C CA . ALA A 1 83 ? -10.783 -5.626 -10.205 1.00 83.31 83 ALA A CA 1
ATOM 616 C C . ALA A 1 83 ? -11.844 -5.217 -11.261 1.00 83.31 83 ALA A C 1
ATOM 618 O O . ALA A 1 83 ? -12.634 -6.035 -11.765 1.00 83.31 83 ALA A O 1
ATOM 619 N N . GLY A 1 84 ? -11.949 -3.922 -11.579 1.00 85.94 84 GLY A N 1
ATOM 620 C CA . GLY A 1 84 ? -12.934 -3.378 -12.524 1.00 85.94 84 GLY A CA 1
ATOM 621 C C . GLY A 1 84 ? -14.377 -3.289 -12.018 1.00 85.94 84 GLY A C 1
ATOM 622 O O . GLY A 1 84 ? -15.303 -3.154 -12.830 1.00 85.94 84 GLY A O 1
ATOM 623 N N . THR A 1 85 ? -14.613 -3.404 -10.710 1.00 86.06 85 THR A N 1
ATOM 624 C CA . THR A 1 85 ? -15.975 -3.465 -10.141 1.00 86.06 85 THR A CA 1
ATOM 625 C C . THR A 1 85 ? -16.491 -2.150 -9.572 1.00 86.06 85 THR A C 1
ATOM 627 O O . THR A 1 85 ? -17.665 -2.076 -9.188 1.00 86.06 85 THR A O 1
ATOM 630 N N . CYS A 1 86 ? -15.684 -1.087 -9.588 1.00 87.12 86 CYS A N 1
ATOM 631 C CA . CYS A 1 86 ? -16.107 0.269 -9.248 1.00 87.12 86 CYS A CA 1
ATOM 632 C C . CYS A 1 86 ? -17.495 0.650 -9.841 1.00 87.12 86 CYS A C 1
ATOM 634 O O . CYS A 1 86 ? -17.771 0.409 -11.022 1.00 87.12 86 CYS A O 1
ATOM 636 N N . PRO A 1 87 ? -18.418 1.256 -9.052 1.00 80.31 87 PRO A N 1
ATOM 637 C CA . PRO A 1 87 ? -18.301 1.621 -7.634 1.00 80.31 87 PRO A CA 1
ATOM 638 C C . PRO A 1 87 ? -18.761 0.501 -6.681 1.00 80.31 87 PRO A C 1
ATOM 640 O O . PRO A 1 87 ? -19.009 0.752 -5.504 1.00 80.31 87 PRO A O 1
ATOM 643 N N . MET A 1 88 ? -19.004 -0.716 -7.171 1.00 78.94 88 MET A N 1
ATOM 644 C CA . MET A 1 88 ? -19.467 -1.832 -6.349 1.00 78.94 88 MET A CA 1
ATOM 645 C C . MET A 1 88 ? -18.286 -2.664 -5.845 1.00 78.94 88 MET A C 1
ATOM 647 O O . MET A 1 88 ? -17.975 -3.697 -6.414 1.00 78.94 88 MET A O 1
ATOM 651 N N . PHE A 1 89 ? -17.719 -2.269 -4.708 1.00 75.50 89 PHE A N 1
ATOM 652 C CA . PHE A 1 89 ? -16.618 -2.973 -4.037 1.00 75.50 89 PHE A CA 1
ATOM 653 C C . PHE A 1 89 ? -17.079 -4.198 -3.232 1.00 75.50 89 PHE A C 1
ATOM 655 O O . PHE A 1 89 ? -16.652 -4.405 -2.112 1.00 75.50 89 PHE A O 1
ATOM 662 N N . ALA A 1 90 ? -18.073 -4.964 -3.674 1.00 68.69 90 ALA A N 1
ATOM 663 C CA . ALA A 1 90 ? -18.511 -6.145 -2.923 1.00 68.69 90 ALA A CA 1
ATOM 664 C C . ALA A 1 90 ? -18.301 -7.402 -3.777 1.00 68.69 90 ALA A C 1
ATOM 666 O O . ALA A 1 90 ? -19.127 -7.633 -4.669 1.00 68.69 90 ALA A O 1
ATOM 667 N N . PRO A 1 91 ? -17.290 -8.249 -3.479 1.00 67.44 91 PRO A N 1
ATOM 668 C CA . PRO A 1 91 ? -16.313 -8.135 -2.382 1.00 67.44 91 PRO A CA 1
ATOM 669 C C . PRO A 1 91 ? -15.293 -6.995 -2.565 1.00 67.44 91 PRO A C 1
ATOM 671 O O . PRO A 1 91 ? -15.040 -6.573 -3.688 1.00 67.44 91 PRO A O 1
ATOM 674 N N . TYR A 1 92 ? -14.778 -6.488 -1.440 1.00 69.12 92 TYR A N 1
ATOM 675 C CA . TYR A 1 92 ? -13.645 -5.554 -1.412 1.00 69.12 92 TYR A CA 1
ATOM 676 C C . TYR A 1 92 ? -12.373 -6.371 -1.624 1.00 69.12 92 TYR A C 1
ATOM 678 O O . TYR A 1 92 ? -12.364 -7.517 -1.154 1.00 69.12 92 TYR A O 1
ATOM 686 N N . ASP A 1 93 ? -11.324 -5.785 -2.202 1.00 64.81 93 ASP A N 1
ATOM 687 C CA . ASP A 1 93 ? -10.005 -6.443 -2.282 1.00 64.81 93 ASP A CA 1
ATOM 688 C C . ASP A 1 93 ? -10.107 -7.716 -3.152 1.00 64.81 93 ASP A C 1
ATOM 690 O O . ASP A 1 93 ? -9.996 -8.856 -2.671 1.00 64.81 93 ASP A O 1
ATOM 694 N N . MET A 1 94 ? -10.642 -7.554 -4.369 1.00 63.28 94 MET A N 1
ATOM 695 C CA . MET A 1 94 ? -11.310 -8.660 -5.068 1.00 63.28 94 MET A CA 1
ATOM 696 C C . MET A 1 94 ? -10.327 -9.710 -5.604 1.00 63.28 94 MET A C 1
ATOM 698 O O . MET A 1 94 ? -10.710 -10.881 -5.741 1.00 63.28 94 MET A O 1
ATOM 702 N N . ASP A 1 95 ? -9.094 -9.301 -5.855 1.00 54.84 95 ASP A N 1
ATOM 703 C CA . ASP A 1 95 ? -7.936 -10.091 -6.266 1.00 54.84 95 ASP A CA 1
ATOM 704 C C . ASP A 1 95 ? -6.895 -10.213 -5.145 1.00 54.84 95 ASP A C 1
ATOM 706 O O . ASP A 1 95 ? -6.343 -11.302 -4.991 1.00 54.84 95 ASP A O 1
ATOM 710 N N . GLU A 1 96 ? -6.748 -9.257 -4.222 1.00 67.94 96 GLU A N 1
ATOM 711 C CA . GLU A 1 96 ? -5.728 -9.399 -3.165 1.00 67.94 96 GLU A CA 1
ATOM 712 C C . GLU A 1 96 ? -6.074 -10.443 -2.082 1.00 67.94 96 GLU A C 1
ATOM 714 O O . GLU A 1 96 ? -5.203 -11.010 -1.405 1.00 67.94 96 GLU A O 1
ATOM 719 N N . CYS A 1 97 ? -7.364 -10.754 -1.912 1.00 67.44 97 CYS A N 1
ATOM 720 C CA . CYS A 1 97 ? -7.845 -11.685 -0.887 1.00 67.44 97 CYS A CA 1
ATOM 721 C C . CYS A 1 97 ? -8.170 -13.100 -1.385 1.00 67.44 97 CYS A C 1
ATOM 723 O O . CYS A 1 97 ? -8.308 -14.026 -0.568 1.00 67.44 97 CYS A O 1
ATOM 725 N N . PHE A 1 98 ? -8.337 -13.318 -2.692 1.00 47.22 98 PHE A N 1
ATOM 726 C CA . PHE A 1 98 ? -8.996 -14.522 -3.213 1.00 47.22 98 PHE A CA 1
ATOM 727 C C . PHE A 1 98 ? -8.043 -15.679 -3.539 1.00 47.22 98 PHE A C 1
ATOM 729 O O . PHE A 1 98 ? -8.025 -16.168 -4.659 1.00 47.22 98 PHE A O 1
ATOM 736 N N . MET A 1 99 ? -7.282 -16.206 -2.567 1.00 51.06 99 MET A N 1
ATOM 737 C CA . MET A 1 99 ? -6.294 -17.276 -2.853 1.00 51.06 99 MET A CA 1
ATOM 738 C C . MET A 1 99 ? -5.464 -16.971 -4.113 1.00 51.06 99 MET A C 1
ATOM 740 O O . MET A 1 99 ? -5.069 -17.901 -4.831 1.00 51.06 99 MET A O 1
ATOM 744 N N . ASP A 1 100 ? -5.262 -15.688 -4.395 1.00 57.56 100 ASP A N 1
ATOM 745 C CA . ASP A 1 100 ? -4.542 -15.292 -5.570 1.00 57.56 100 ASP A CA 1
ATOM 746 C C . ASP A 1 100 ? -3.064 -15.367 -5.207 1.00 57.56 100 ASP A C 1
ATOM 748 O O . ASP A 1 100 ? -2.640 -14.882 -4.149 1.00 57.56 100 ASP A O 1
ATOM 752 N N . PRO A 1 101 ? -2.266 -16.132 -5.961 1.00 51.66 101 PRO A N 1
ATOM 753 C CA . PRO A 1 101 ? -0.833 -16.075 -5.805 1.00 51.66 101 PRO A CA 1
ATOM 754 C C . PRO A 1 101 ? -0.266 -14.655 -5.966 1.00 51.66 101 PRO A C 1
ATOM 756 O O . PRO A 1 101 ? 0.826 -14.469 -5.432 1.00 51.66 101 PRO A O 1
ATOM 759 N N . ASP A 1 102 ? -0.926 -13.723 -6.670 1.00 60.94 102 ASP A N 1
ATOM 760 C CA . ASP A 1 102 ? -0.378 -12.427 -7.116 1.00 60.94 102 ASP A CA 1
ATOM 761 C C . ASP A 1 102 ? -0.246 -11.311 -6.070 1.00 60.94 102 ASP A C 1
ATOM 763 O O . ASP A 1 102 ? 0.797 -10.671 -6.105 1.00 60.94 102 ASP A O 1
ATOM 767 N N . ALA A 1 103 ? -1.135 -11.196 -5.076 1.00 72.38 103 ALA A N 1
ATOM 768 C CA . ALA A 1 103 ? -1.099 -10.141 -4.045 1.00 72.38 103 ALA A CA 1
ATOM 769 C C . ALA A 1 103 ? 0.311 -9.856 -3.485 1.00 72.38 103 ALA A C 1
ATOM 771 O O . ALA A 1 103 ? 0.711 -8.751 -3.166 1.00 72.38 103 ALA A O 1
ATOM 772 N N . GLY A 1 104 ? 1.154 -10.875 -3.317 1.00 86.19 104 GLY A N 1
ATOM 773 C CA . GLY A 1 104 ? 2.564 -10.642 -2.998 1.00 86.19 104 GLY A CA 1
ATOM 774 C C . GLY A 1 104 ? 2.849 -10.150 -1.574 1.00 86.19 104 GLY A C 1
ATOM 775 O O . GLY A 1 104 ? 4.006 -10.258 -1.147 1.00 86.19 104 GLY A O 1
ATOM 776 N N . MET A 1 105 ? 1.854 -9.692 -0.799 1.00 89.62 105 MET A N 1
ATOM 777 C CA . MET A 1 105 ? 2.018 -9.407 0.628 1.00 89.62 105 MET A CA 1
ATOM 778 C C . MET A 1 105 ? 2.444 -10.680 1.370 1.00 89.62 105 MET A C 1
ATOM 780 O O . MET A 1 105 ? 1.816 -11.736 1.302 1.00 89.62 105 MET A O 1
ATOM 784 N N . ILE A 1 106 ? 3.559 -10.584 2.092 1.00 91.38 106 ILE A N 1
ATOM 785 C CA . ILE A 1 106 ? 4.152 -11.701 2.838 1.00 91.38 106 ILE A CA 1
ATOM 786 C C . ILE A 1 106 ? 3.645 -11.681 4.284 1.00 91.38 106 ILE A C 1
ATOM 788 O O . ILE A 1 106 ? 3.306 -12.727 4.841 1.00 91.38 106 ILE A O 1
ATOM 792 N N . ILE A 1 107 ? 3.635 -10.490 4.889 1.00 92.00 107 ILE A N 1
ATOM 793 C CA . ILE A 1 107 ? 3.139 -10.179 6.235 1.00 92.00 107 ILE A CA 1
ATOM 794 C C . ILE A 1 107 ? 2.738 -8.690 6.284 1.00 92.00 107 ILE A C 1
ATOM 796 O O . ILE A 1 107 ? 3.360 -7.893 5.579 1.00 92.00 107 ILE A O 1
ATOM 800 N N . PRO A 1 108 ? 1.794 -8.267 7.144 1.00 92.56 108 PRO A N 1
ATOM 801 C CA . PRO A 1 108 ? 1.017 -9.057 8.104 1.00 92.56 108 PRO A CA 1
ATOM 802 C C . PRO A 1 108 ? -0.156 -9.795 7.429 1.00 92.56 108 PRO A C 1
ATOM 804 O O . PRO A 1 108 ? -0.125 -10.056 6.233 1.00 92.56 108 PRO A O 1
ATOM 807 N N . GLY A 1 109 ? -1.170 -10.196 8.199 1.00 89.12 109 GLY A N 1
ATOM 808 C CA . GLY A 1 109 ? -2.402 -10.737 7.628 1.00 89.12 109 GLY A CA 1
ATOM 809 C C . GLY A 1 109 ? -3.257 -9.666 6.953 1.00 89.12 109 GLY A C 1
ATOM 810 O O . GLY A 1 109 ? -3.438 -8.592 7.529 1.00 89.12 109 GLY A O 1
ATOM 811 N N . ALA A 1 110 ? -3.819 -9.996 5.788 1.00 89.06 110 ALA A N 1
ATOM 812 C CA . ALA A 1 110 ? -4.796 -9.178 5.069 1.00 89.06 110 ALA A CA 1
ATOM 813 C C . ALA A 1 110 ? -6.240 -9.457 5.521 1.00 89.06 110 ALA A C 1
ATOM 815 O O . ALA A 1 110 ? -6.598 -10.573 5.936 1.00 89.06 110 ALA A O 1
ATOM 816 N N . PHE A 1 111 ? -7.082 -8.438 5.404 1.00 90.31 111 PHE A N 1
ATOM 817 C CA . PHE A 1 111 ? -8.503 -8.469 5.724 1.00 90.31 111 PHE A CA 1
ATOM 818 C C . PHE A 1 111 ? -9.315 -7.853 4.580 1.00 90.31 111 PHE A C 1
ATOM 820 O O . PHE A 1 111 ? -8.799 -7.101 3.777 1.00 90.31 111 PHE A O 1
ATOM 827 N N . THR A 1 112 ? -10.609 -8.148 4.536 1.00 90.38 112 THR A N 1
ATOM 828 C CA . THR A 1 112 ? -11.565 -7.578 3.576 1.00 90.38 112 THR A CA 1
ATOM 829 C C . THR A 1 112 ? -12.876 -7.260 4.293 1.00 90.38 112 THR A C 1
ATOM 831 O O . THR A 1 112 ? -13.058 -7.590 5.470 1.00 90.38 112 THR A O 1
ATOM 834 N N . ILE A 1 113 ? -13.821 -6.617 3.611 1.00 89.38 113 ILE A N 1
ATOM 835 C CA . ILE A 1 113 ? -15.131 -6.249 4.147 1.00 89.38 113 ILE A CA 1
ATOM 836 C C . ILE A 1 113 ? -16.221 -7.049 3.429 1.00 89.38 113 ILE A C 1
ATOM 838 O O . ILE A 1 113 ? -16.460 -6.906 2.234 1.00 89.38 113 ILE A O 1
ATOM 842 N N . VAL A 1 114 ? -16.974 -7.854 4.180 1.00 87.12 114 VAL A N 1
ATOM 843 C CA . VAL A 1 114 ? -18.110 -8.625 3.655 1.00 87.12 114 VAL A CA 1
ATOM 844 C C . VAL A 1 114 ? -19.367 -8.268 4.432 1.00 87.12 114 VAL A C 1
ATOM 846 O O . VAL A 1 114 ? -19.445 -8.447 5.645 1.00 87.12 114 VAL A O 1
ATOM 849 N N . GLY A 1 115 ? -20.375 -7.735 3.736 1.00 86.88 115 GLY A N 1
ATOM 850 C CA . GLY A 1 115 ? -21.641 -7.339 4.364 1.00 86.88 115 GLY A CA 1
ATOM 851 C C . GLY A 1 115 ? -21.484 -6.257 5.440 1.00 86.88 115 GLY A C 1
ATOM 852 O O . GLY A 1 115 ? -22.256 -6.237 6.396 1.00 86.88 115 GLY A O 1
ATOM 853 N N . GLY A 1 116 ? -20.476 -5.386 5.304 1.00 88.50 116 GLY A N 1
ATOM 854 C CA . GLY A 1 116 ? -20.153 -4.355 6.294 1.00 88.50 116 GLY A CA 1
ATOM 855 C C . GLY A 1 116 ? -19.443 -4.890 7.540 1.00 88.50 116 GLY A C 1
ATOM 856 O O . GLY A 1 116 ? -19.481 -4.250 8.584 1.00 88.50 116 GLY A O 1
ATOM 857 N N . VAL A 1 117 ? -18.823 -6.067 7.461 1.00 90.44 117 VAL A N 1
ATOM 858 C CA . VAL A 1 117 ? -18.041 -6.659 8.551 1.00 90.44 117 VAL A CA 1
ATOM 859 C C . VAL A 1 117 ? -16.646 -6.975 8.038 1.00 90.44 117 VAL A C 1
ATOM 861 O O . VAL A 1 117 ? -16.511 -7.585 6.981 1.00 90.44 117 VAL A O 1
ATOM 864 N N . VAL A 1 118 ? -15.620 -6.579 8.794 1.00 91.31 118 VAL A N 1
ATOM 865 C CA . VAL A 1 118 ? -14.234 -6.933 8.473 1.00 91.31 118 VAL A CA 1
ATOM 866 C C . VAL A 1 118 ? -14.006 -8.416 8.762 1.00 91.31 118 VAL A C 1
ATOM 868 O O . VAL A 1 118 ? -14.317 -8.896 9.857 1.00 91.31 118 VAL A O 1
ATOM 871 N N . VAL A 1 119 ? -13.473 -9.142 7.786 1.00 90.12 119 VAL A N 1
ATOM 872 C CA . VAL A 1 119 ? -13.166 -10.573 7.861 1.00 90.12 119 VAL A CA 1
ATOM 873 C C . VAL A 1 119 ? -11.748 -10.831 7.342 1.00 90.12 119 VAL A C 1
ATOM 875 O O . VAL A 1 119 ? -11.304 -10.119 6.449 1.00 90.12 119 VAL A O 1
ATOM 878 N N . PRO A 1 120 ? -11.010 -11.822 7.872 1.00 88.62 120 PRO A N 1
ATOM 879 C CA . PRO A 1 120 ? -9.703 -12.172 7.322 1.00 88.62 120 PRO A CA 1
ATOM 880 C C . PRO A 1 120 ? -9.830 -12.760 5.916 1.00 88.62 120 PRO A C 1
ATOM 882 O O . PRO A 1 120 ? -10.742 -13.555 5.670 1.00 88.62 120 PRO A O 1
ATOM 885 N N . CYS A 1 121 ? -8.879 -12.444 5.042 1.00 80.56 121 CYS A N 1
ATOM 886 C CA . CYS A 1 121 ? -8.832 -12.987 3.680 1.00 80.56 121 CYS A CA 1
ATOM 887 C C . CYS A 1 121 ? -8.318 -14.424 3.641 1.00 80.56 121 CYS A C 1
ATOM 889 O O . CYS A 1 121 ? -8.823 -15.287 2.926 1.00 80.56 121 CYS A O 1
ATOM 891 N N . GLY A 1 122 ? -7.377 -14.720 4.528 1.00 78.06 122 GLY A N 1
ATOM 892 C CA . GLY A 1 122 ? -6.831 -16.045 4.742 1.00 78.06 122 GLY A CA 1
ATOM 893 C C . GLY A 1 122 ? -5.893 -16.045 5.945 1.00 78.06 122 GLY A C 1
ATOM 894 O O . GLY A 1 122 ? -5.716 -15.025 6.611 1.00 78.06 122 GLY A O 1
ATOM 895 N N . PRO A 1 123 ? -5.304 -17.196 6.294 1.00 70.44 123 PRO A N 1
ATOM 896 C CA . PRO A 1 123 ? -4.159 -17.214 7.190 1.00 70.44 123 PRO A CA 1
ATOM 897 C C . PRO A 1 123 ? -2.916 -16.611 6.495 1.00 70.44 123 PRO A C 1
ATOM 899 O O . PRO A 1 123 ? -2.724 -16.865 5.308 1.00 70.44 123 PRO A O 1
ATOM 902 N N . PRO A 1 124 ? -2.021 -15.925 7.231 1.00 74.00 124 PRO A N 1
ATOM 903 C CA . PRO A 1 124 ? -2.081 -15.676 8.669 1.00 74.00 124 PRO A CA 1
ATOM 904 C C . PRO A 1 124 ? -3.071 -14.560 9.029 1.00 74.00 124 PRO A C 1
ATOM 906 O O . PRO A 1 124 ? -3.150 -13.548 8.357 1.00 74.00 124 PRO A O 1
ATOM 909 N N . VAL A 1 125 ? -3.769 -14.708 10.157 1.00 81.06 125 VAL A N 1
ATOM 910 C CA . VAL A 1 125 ? -4.557 -13.621 10.766 1.00 81.06 125 VAL A CA 1
ATOM 911 C C . VAL A 1 125 ? -3.681 -12.967 11.829 1.00 81.06 125 VAL A C 1
ATOM 913 O O . VAL A 1 125 ? -3.844 -13.218 13.024 1.00 81.06 125 VAL A O 1
ATOM 916 N N . ALA A 1 126 ? -2.654 -12.252 11.376 1.00 87.88 126 ALA A N 1
ATOM 917 C CA . ALA A 1 126 ? -1.667 -11.623 12.244 1.00 87.88 126 ALA A CA 1
ATOM 918 C C . ALA A 1 126 ? -1.765 -10.097 12.132 1.00 87.88 126 ALA A C 1
ATOM 920 O O . ALA A 1 126 ? -1.878 -9.594 11.015 1.00 87.88 126 ALA A O 1
ATOM 921 N N . PRO A 1 127 ? -1.712 -9.367 13.254 1.00 92.94 127 PRO A N 1
ATOM 922 C CA . PRO A 1 127 ? -1.637 -7.917 13.232 1.00 92.94 127 PRO A CA 1
ATOM 923 C C . PRO A 1 127 ? -0.261 -7.451 12.744 1.00 92.94 127 PRO A C 1
ATOM 925 O O . PRO A 1 127 ? 0.747 -8.141 12.910 1.00 92.94 127 PRO A O 1
ATOM 928 N N . LEU A 1 128 ? -0.226 -6.240 12.196 1.00 94.44 128 LEU A N 1
ATOM 929 C CA . LEU A 1 128 ? 0.981 -5.501 11.837 1.00 94.44 128 LEU A CA 1
ATOM 930 C C . LEU A 1 128 ? 1.911 -5.320 13.045 1.00 94.44 128 LEU A C 1
ATOM 932 O O . LEU A 1 128 ? 3.134 -5.411 12.938 1.00 94.44 128 LEU A O 1
ATOM 936 N N . GLY A 1 129 ? 1.326 -5.061 14.211 1.00 94.44 129 GLY A N 1
ATOM 937 C CA . GLY A 1 129 ? 2.027 -4.825 15.466 1.00 94.44 129 GLY A CA 1
ATOM 938 C C . GLY A 1 129 ? 1.292 -3.815 16.338 1.00 94.44 129 GLY A C 1
ATOM 939 O O . GLY A 1 129 ? 0.215 -3.337 15.984 1.00 94.44 129 GLY A O 1
ATOM 940 N N . LEU A 1 130 ? 1.892 -3.489 17.484 1.00 93.12 130 LEU A N 1
ATOM 941 C CA . LEU A 1 130 ? 1.339 -2.524 18.432 1.00 93.12 130 LEU A CA 1
ATOM 942 C C . LEU A 1 130 ? 1.406 -1.101 17.865 1.00 93.12 130 LEU A C 1
ATOM 944 O O . LEU A 1 130 ? 2.465 -0.658 17.409 1.00 93.12 130 LEU A O 1
ATOM 948 N N . PHE A 1 131 ? 0.304 -0.360 17.962 1.00 92.94 131 PHE A N 1
ATOM 949 C CA . PHE A 1 131 ? 0.282 1.071 17.653 1.00 92.94 131 PHE A CA 1
ATOM 950 C C . PHE A 1 131 ? 1.348 1.854 18.448 1.00 92.94 131 PHE A C 1
ATOM 952 O O . PHE A 1 131 ? 1.717 1.503 19.571 1.00 92.94 131 PHE A O 1
ATOM 959 N N . CYS A 1 132 ? 1.845 2.942 17.862 1.00 92.75 132 CYS A N 1
ATOM 960 C CA . CYS A 1 132 ? 2.874 3.817 18.421 1.00 92.75 132 CYS A CA 1
ATOM 961 C C . CYS A 1 132 ? 4.196 3.118 18.764 1.00 92.75 132 CYS A C 1
ATOM 963 O O . CYS A 1 132 ? 4.928 3.557 19.656 1.00 92.75 132 CYS A O 1
ATOM 965 N N . THR A 1 133 ? 4.533 2.059 18.025 1.00 94.38 133 THR A N 1
ATOM 966 C CA . THR A 1 133 ? 5.824 1.376 18.131 1.00 94.38 133 THR A CA 1
ATOM 967 C C . THR A 1 133 ? 6.569 1.366 16.795 1.00 94.38 133 THR A C 1
ATOM 969 O O . THR A 1 133 ? 5.946 1.505 15.739 1.00 94.38 133 THR A O 1
ATOM 972 N N . PRO A 1 134 ? 7.910 1.253 16.805 1.00 96.12 134 PRO A N 1
ATOM 973 C CA . PRO A 1 134 ? 8.674 1.112 15.572 1.00 96.12 134 PRO A CA 1
ATOM 974 C C . PRO A 1 134 ? 8.317 -0.190 14.842 1.00 96.12 134 PRO A C 1
ATOM 976 O O . PRO A 1 134 ? 8.451 -1.273 15.411 1.00 96.12 134 PRO A O 1
ATOM 979 N N . GLY A 1 135 ? 7.912 -0.072 13.581 1.00 96.69 135 GLY A N 1
ATOM 980 C CA . GLY A 1 135 ? 7.750 -1.170 12.636 1.00 96.69 135 GLY A CA 1
ATOM 981 C C . GLY A 1 135 ? 9.019 -1.400 11.818 1.00 96.69 135 GLY A C 1
ATOM 982 O O . GLY A 1 135 ? 9.747 -0.459 11.483 1.00 96.69 135 GLY A O 1
ATOM 983 N N . VAL A 1 136 ? 9.289 -2.662 11.491 1.00 97.50 136 VAL A N 1
ATOM 984 C CA . VAL A 1 136 ? 10.415 -3.067 10.643 1.00 97.50 136 VAL A CA 1
ATOM 985 C C . VAL A 1 136 ? 9.948 -3.905 9.456 1.00 97.50 136 VAL A C 1
ATOM 987 O O . VAL A 1 136 ? 9.103 -4.794 9.591 1.00 97.50 136 VAL A O 1
ATOM 990 N N . TRP A 1 137 ? 10.547 -3.650 8.294 1.00 98.06 137 TRP A N 1
ATOM 991 C CA . TRP A 1 137 ? 10.336 -4.457 7.095 1.00 98.06 137 TRP A CA 1
ATOM 992 C C . TRP A 1 137 ? 10.851 -5.886 7.305 1.00 98.06 137 TRP A C 1
ATOM 994 O O . TRP A 1 137 ? 11.914 -6.080 7.897 1.00 98.06 137 TRP A O 1
ATOM 1004 N N . GLY A 1 138 ? 10.095 -6.889 6.859 1.00 95.75 138 GLY A N 1
ATOM 1005 C CA . GLY A 1 138 ? 10.409 -8.313 7.048 1.00 95.75 138 GLY A CA 1
ATOM 1006 C C . GLY A 1 138 ? 10.061 -8.870 8.432 1.00 95.75 138 GLY A C 1
ATOM 1007 O O . GLY A 1 138 ? 10.131 -10.080 8.637 1.00 95.75 138 GLY A O 1
ATOM 1008 N N . GLY A 1 139 ? 9.679 -8.012 9.386 1.00 95.19 139 GLY A N 1
ATOM 1009 C CA . GLY A 1 139 ? 9.212 -8.421 10.715 1.00 95.19 139 GLY A CA 1
ATOM 1010 C C . GLY A 1 139 ? 7.751 -8.066 10.979 1.00 95.19 139 GLY A C 1
ATOM 1011 O O . GLY A 1 139 ? 6.999 -8.909 11.459 1.00 95.19 139 GLY A O 1
ATOM 1012 N N . ASN A 1 140 ? 7.358 -6.832 10.663 1.00 96.12 140 ASN A N 1
ATOM 1013 C CA . ASN A 1 140 ? 5.986 -6.341 10.807 1.00 96.12 140 ASN A CA 1
ATOM 1014 C C . ASN A 1 140 ? 5.244 -6.354 9.469 1.00 96.12 140 ASN A C 1
ATOM 1016 O O . ASN A 1 140 ? 4.085 -6.746 9.412 1.00 96.12 140 ASN A O 1
ATOM 1020 N N . MET A 1 141 ? 5.930 -5.932 8.407 1.00 95.25 141 MET A N 1
ATOM 1021 C CA . MET A 1 141 ? 5.364 -5.754 7.075 1.00 95.25 141 MET A CA 1
ATOM 1022 C C . MET A 1 141 ? 6.391 -6.146 6.022 1.00 95.25 141 MET A C 1
ATOM 1024 O O . MET A 1 141 ? 7.568 -5.812 6.164 1.00 95.25 141 MET A O 1
ATOM 1028 N N . ASP A 1 142 ? 5.984 -6.868 4.990 1.00 95.88 142 ASP A N 1
ATOM 1029 C CA . ASP A 1 142 ? 6.851 -7.210 3.869 1.00 95.88 142 ASP A CA 1
ATOM 1030 C C . ASP A 1 142 ? 6.020 -7.623 2.660 1.00 95.88 142 ASP A C 1
ATOM 1032 O O . ASP A 1 142 ? 4.938 -8.192 2.804 1.00 95.88 142 ASP A O 1
ATOM 1036 N N . ILE A 1 143 ? 6.563 -7.370 1.478 1.00 94.50 143 ILE A N 1
ATOM 1037 C CA . ILE A 1 143 ? 5.909 -7.638 0.201 1.00 94.50 143 ILE A CA 1
ATOM 1038 C C . ILE A 1 143 ? 6.952 -8.157 -0.783 1.00 94.50 143 ILE A C 1
ATOM 1040 O O . ILE A 1 143 ? 8.095 -7.688 -0.799 1.00 94.50 143 ILE A O 1
ATOM 1044 N N . MET A 1 144 ? 6.589 -9.163 -1.570 1.00 95.19 144 MET A N 1
ATOM 1045 C CA . MET A 1 144 ? 7.399 -9.628 -2.689 1.00 95.19 144 MET A CA 1
ATOM 1046 C C . MET A 1 144 ? 7.263 -8.634 -3.838 1.00 95.19 144 MET A C 1
ATOM 1048 O O . MET A 1 144 ? 6.157 -8.206 -4.131 1.00 95.19 144 MET A O 1
ATOM 1052 N N . LEU A 1 145 ? 8.361 -8.304 -4.513 1.00 95.81 145 LEU A N 1
ATOM 1053 C CA . LEU A 1 145 ? 8.312 -7.470 -5.711 1.00 95.81 145 LEU A CA 1
ATOM 1054 C C . LEU A 1 145 ? 9.312 -7.914 -6.774 1.00 95.81 145 LEU A C 1
ATOM 1056 O O . LEU A 1 145 ? 10.331 -8.557 -6.486 1.00 95.81 145 LEU A O 1
ATOM 1060 N N . THR A 1 146 ? 9.027 -7.502 -8.001 1.00 96.62 146 THR A N 1
ATOM 1061 C CA . THR A 1 146 ? 9.833 -7.698 -9.199 1.00 96.62 146 THR A CA 1
ATOM 1062 C C . THR A 1 146 ? 10.116 -6.345 -9.849 1.00 96.62 146 THR A C 1
ATOM 1064 O O . THR A 1 146 ? 9.202 -5.579 -10.130 1.00 96.62 146 THR A O 1
ATOM 1067 N N . ASN A 1 147 ? 11.389 -6.062 -10.140 1.00 97.25 147 ASN A N 1
ATOM 1068 C CA . ASN A 1 147 ? 11.816 -5.002 -11.054 1.00 97.25 147 ASN A CA 1
ATOM 1069 C C . ASN A 1 147 ? 12.584 -5.621 -12.231 1.00 97.25 147 ASN A C 1
ATOM 1071 O O . ASN A 1 147 ? 13.722 -6.069 -12.091 1.00 97.25 147 ASN A O 1
ATOM 1075 N N . GLY A 1 148 ? 11.983 -5.583 -13.414 1.00 94.38 148 GLY A N 1
ATOM 1076 C CA . GLY A 1 148 ? 12.461 -6.184 -14.655 1.00 94.38 148 GLY A CA 1
ATOM 1077 C C . GLY A 1 148 ? 13.642 -5.479 -15.323 1.00 94.38 148 GLY A C 1
ATOM 1078 O O . GLY A 1 148 ? 14.165 -6.008 -16.305 1.00 94.38 148 GLY A O 1
ATOM 1079 N N . GLY A 1 149 ? 14.109 -4.333 -14.810 1.00 89.81 149 GLY A N 1
ATOM 1080 C CA . GLY A 1 149 ? 15.362 -3.723 -15.275 1.00 89.81 149 GLY A CA 1
ATOM 1081 C C . GLY A 1 149 ? 15.371 -2.207 -15.470 1.00 89.81 149 GLY A C 1
ATOM 1082 O O . GLY A 1 149 ? 16.284 -1.711 -16.134 1.00 89.81 149 GLY A O 1
ATOM 1083 N N . HIS A 1 150 ? 14.406 -1.475 -14.916 1.00 90.56 150 HIS A N 1
ATOM 1084 C CA . HIS A 1 150 ? 14.315 -0.017 -15.041 1.00 90.56 150 HIS A CA 1
ATOM 1085 C C . HIS A 1 150 ? 14.510 0.684 -13.695 1.00 90.56 150 HIS A C 1
ATOM 1087 O O . HIS A 1 150 ? 14.649 0.035 -12.655 1.00 90.56 150 HIS A O 1
ATOM 1093 N N . ASP A 1 151 ? 14.577 2.016 -13.730 1.00 96.00 151 ASP A N 1
ATOM 1094 C CA . ASP A 1 151 ? 14.444 2.810 -12.512 1.00 96.00 151 ASP A CA 1
ATOM 1095 C C . ASP A 1 151 ? 13.071 2.512 -11.904 1.00 96.00 151 ASP A C 1
ATOM 1097 O O . ASP A 1 151 ? 12.070 2.476 -12.616 1.00 96.00 151 ASP A O 1
ATOM 1101 N N . ALA A 1 152 ? 13.050 2.245 -10.603 1.00 97.88 152 ALA A N 1
ATOM 1102 C CA . ALA A 1 152 ? 11.871 1.777 -9.899 1.00 97.88 152 ALA A CA 1
ATOM 1103 C C . ALA A 1 152 ? 11.885 2.308 -8.471 1.00 97.88 152 ALA A C 1
ATOM 1105 O O . ALA A 1 152 ? 12.936 2.326 -7.818 1.00 97.88 152 ALA A O 1
ATOM 1106 N N . PHE A 1 153 ? 10.723 2.726 -7.987 1.00 98.38 153 PHE A N 1
ATOM 1107 C CA . PHE A 1 153 ? 10.567 3.350 -6.683 1.00 98.38 153 PHE A CA 1
ATOM 1108 C C . PHE A 1 153 ? 9.347 2.774 -5.983 1.00 98.38 153 PHE A C 1
ATOM 1110 O O . PHE A 1 153 ? 8.260 2.800 -6.547 1.00 98.38 153 PHE A O 1
ATOM 1117 N N . VAL A 1 154 ? 9.518 2.277 -4.759 1.00 98.25 154 VAL A N 1
ATOM 1118 C CA . VAL A 1 154 ? 8.393 1.851 -3.924 1.00 98.25 154 VAL A CA 1
ATOM 1119 C C . VAL A 1 154 ? 7.946 2.995 -3.028 1.00 98.25 154 VAL A C 1
ATOM 1121 O O . VAL A 1 154 ? 8.759 3.653 -2.368 1.00 98.25 154 VAL A O 1
ATOM 1124 N N . ASN A 1 155 ? 6.635 3.189 -2.991 1.00 98.06 155 ASN A N 1
ATOM 1125 C CA . ASN A 1 155 ? 5.926 4.093 -2.109 1.00 98.06 155 ASN A CA 1
ATOM 1126 C C . ASN A 1 155 ? 4.911 3.301 -1.285 1.00 98.06 155 ASN A C 1
ATOM 1128 O O . ASN A 1 155 ? 4.276 2.397 -1.818 1.00 98.06 155 ASN A O 1
ATOM 1132 N N . VAL A 1 156 ? 4.764 3.632 0.001 1.00 97.38 156 VAL A N 1
ATOM 1133 C CA . VAL A 1 156 ? 3.765 2.987 0.868 1.00 97.38 156 VAL A CA 1
ATOM 1134 C C . VAL A 1 156 ? 2.971 4.029 1.645 1.00 97.38 156 VAL A C 1
ATOM 1136 O O . VAL A 1 156 ? 3.564 4.868 2.335 1.00 97.38 156 VAL A O 1
ATOM 1139 N N . LEU A 1 157 ? 1.645 3.970 1.519 1.00 97.06 157 LEU A N 1
ATOM 1140 C CA . LEU A 1 157 ? 0.676 4.811 2.222 1.00 97.06 157 LEU A CA 1
ATOM 1141 C C . LEU A 1 157 ? -0.105 3.985 3.246 1.00 97.06 157 LEU A C 1
ATOM 1143 O O . LEU A 1 157 ? -0.384 2.816 3.009 1.00 97.06 157 LEU A O 1
ATOM 1147 N N . MET A 1 158 ? -0.462 4.601 4.369 1.00 95.94 158 MET A N 1
ATOM 1148 C CA . MET A 1 158 ? -1.220 4.003 5.466 1.00 95.94 158 MET A CA 1
ATOM 1149 C C . MET A 1 158 ? -2.199 5.043 6.014 1.00 95.94 158 MET A C 1
ATOM 1151 O O . MET A 1 158 ? -1.763 6.075 6.520 1.00 95.94 158 MET A O 1
ATOM 1155 N N . ASP A 1 159 ? -3.501 4.777 5.956 1.00 96.00 159 ASP A N 1
ATOM 1156 C CA . ASP A 1 159 ? -4.528 5.645 6.551 1.00 96.00 159 ASP A CA 1
ATOM 1157 C C . ASP A 1 159 ? -4.613 5.378 8.063 1.00 96.00 159 ASP A C 1
ATOM 1159 O O . ASP A 1 159 ? -5.423 4.594 8.565 1.00 96.00 159 ASP A O 1
ATOM 1163 N N . TRP A 1 160 ? -3.672 5.971 8.799 1.00 94.81 160 TRP A N 1
ATOM 1164 C CA . TRP A 1 160 ? -3.480 5.698 10.221 1.00 94.81 160 TRP A CA 1
ATOM 1165 C C . TRP A 1 160 ? -4.594 6.217 11.122 1.00 94.81 160 TRP A C 1
ATOM 1167 O O . TRP A 1 160 ? -4.742 5.699 12.232 1.00 94.81 160 TRP A O 1
ATOM 1177 N N . ASN A 1 161 ? -5.318 7.251 10.698 1.00 93.69 161 ASN A N 1
ATOM 1178 C CA . ASN A 1 161 ? -6.412 7.857 11.456 1.00 93.69 161 ASN A CA 1
ATOM 1179 C C . ASN A 1 161 ? -7.798 7.367 11.004 1.00 93.69 161 ASN A C 1
ATOM 1181 O O . ASN A 1 161 ? -8.803 7.782 11.588 1.00 93.69 161 ASN A O 1
ATOM 1185 N N . GLN A 1 162 ? -7.851 6.464 10.022 1.00 94.94 162 GLN A N 1
ATOM 1186 C CA . GLN A 1 162 ? -9.059 5.776 9.571 1.00 94.94 162 GLN A CA 1
ATOM 1187 C C . GLN A 1 162 ? -10.140 6.750 9.082 1.00 94.94 162 GLN A C 1
ATOM 1189 O O . GLN A 1 162 ? -11.338 6.555 9.333 1.00 94.94 162 GLN A O 1
ATOM 1194 N N . ASP A 1 163 ? -9.725 7.835 8.424 1.00 94.69 163 ASP A N 1
ATOM 1195 C CA . ASP A 1 163 ? -10.634 8.880 7.944 1.00 94.69 163 ASP A CA 1
ATOM 1196 C C . ASP A 1 163 ? -11.036 8.713 6.471 1.00 94.69 163 ASP A C 1
ATOM 1198 O O . ASP A 1 163 ? -11.928 9.422 5.992 1.00 94.69 163 ASP A O 1
ATOM 1202 N N . GLY A 1 164 ? -10.468 7.711 5.796 1.00 95.12 164 GLY A N 1
ATOM 1203 C CA . GLY A 1 164 ? -10.813 7.333 4.434 1.00 95.12 164 GLY A CA 1
ATOM 1204 C C . GLY A 1 164 ? -10.058 8.122 3.371 1.00 95.12 164 GLY A C 1
ATOM 1205 O O . GLY A 1 164 ? -10.476 8.087 2.213 1.00 95.12 164 GLY A O 1
ATOM 1206 N N . ILE A 1 165 ? -8.997 8.853 3.720 1.00 95.00 165 ILE A N 1
ATOM 1207 C CA . ILE A 1 165 ? -8.126 9.541 2.763 1.00 95.00 165 ILE A CA 1
ATOM 1208 C C . ILE A 1 165 ? -6.655 9.319 3.115 1.00 95.00 165 ILE A C 1
ATOM 1210 O O . ILE A 1 165 ? -6.287 9.306 4.276 1.00 95.00 165 ILE A O 1
ATOM 1214 N N . TRP A 1 166 ? -5.784 9.224 2.106 1.00 94.50 166 TRP A N 1
ATOM 1215 C CA . TRP A 1 166 ? -4.342 9.354 2.335 1.00 94.50 166 TRP A CA 1
ATOM 1216 C C . TRP A 1 166 ? -3.937 10.820 2.236 1.00 94.50 166 TRP A C 1
ATOM 1218 O O . TRP A 1 166 ? -3.781 11.381 1.144 1.00 94.50 166 TRP A O 1
ATOM 1228 N N . ALA A 1 167 ? -3.800 11.470 3.382 1.00 90.69 167 ALA A N 1
ATOM 1229 C CA . ALA A 1 167 ? -3.388 12.857 3.494 1.00 90.69 167 ALA A CA 1
ATOM 1230 C C . ALA A 1 167 ? -2.793 13.135 4.881 1.00 90.69 167 ALA A C 1
ATOM 1232 O O . ALA A 1 167 ? -3.158 12.510 5.863 1.00 90.69 167 ALA A O 1
ATOM 1233 N N . PRO A 1 168 ? -1.920 14.145 5.037 1.00 83.06 168 PRO A N 1
ATOM 1234 C CA . PRO A 1 168 ? -1.414 14.502 6.357 1.00 83.06 168 PRO A CA 1
ATOM 1235 C C . PRO A 1 168 ? -2.554 14.845 7.315 1.00 83.06 168 PRO A C 1
ATOM 1237 O O . PRO A 1 168 ? -3.225 15.869 7.155 1.00 83.06 168 PRO A O 1
ATOM 1240 N N . SER A 1 169 ? -2.734 14.011 8.329 1.00 75.81 169 SER A N 1
ATOM 1241 C CA . SER A 1 169 ? -3.825 14.115 9.280 1.00 75.81 169 SER A CA 1
ATOM 1242 C C . SER A 1 169 ? -3.315 14.271 10.714 1.00 75.81 169 SER A C 1
ATOM 1244 O O . SER A 1 169 ? -2.140 14.061 11.029 1.00 75.81 169 SER A O 1
ATOM 1246 N N . ALA A 1 170 ? -4.199 14.723 11.605 1.00 71.00 170 ALA A N 1
ATOM 1247 C CA . ALA A 1 170 ? -3.916 14.765 13.033 1.00 71.00 170 ALA A CA 1
ATOM 1248 C C . ALA A 1 170 ? -4.337 13.428 13.652 1.00 71.00 170 ALA A C 1
ATOM 1250 O O . ALA A 1 170 ? -5.529 13.171 13.792 1.00 71.00 170 ALA A O 1
ATOM 1251 N N . GLN A 1 171 ? -3.364 12.602 14.030 1.00 74.19 171 GLN A N 1
ATOM 1252 C CA . GLN A 1 171 ? -3.616 11.319 14.690 1.00 74.19 171 GLN A CA 1
ATOM 1253 C C . GLN A 1 171 ? -3.847 11.473 16.201 1.00 74.19 171 GLN A C 1
ATOM 1255 O O . GLN A 1 171 ? -3.360 12.425 16.824 1.00 74.19 171 GLN A O 1
ATOM 1260 N N . THR A 1 172 ? -4.570 10.522 16.804 1.00 73.81 172 THR A N 1
ATOM 1261 C CA . THR A 1 172 ? -5.028 10.631 18.200 1.00 73.81 172 THR A CA 1
ATOM 1262 C C . THR A 1 172 ? -3.954 10.268 19.229 1.00 73.81 172 THR A C 1
ATOM 1264 O O . THR A 1 172 ? -3.863 10.933 20.265 1.00 73.81 172 THR A O 1
ATOM 1267 N N . PHE A 1 173 ? -3.139 9.234 18.980 1.00 83.38 173 PHE A N 1
ATOM 1268 C CA . PHE A 1 173 ? -2.216 8.697 19.995 1.00 83.38 173 PHE A CA 1
ATOM 1269 C C . PHE A 1 173 ? -0.741 9.042 19.757 1.00 83.38 173 PHE A C 1
ATOM 1271 O O . PHE A 1 173 ? -0.029 9.405 20.696 1.00 83.38 173 PHE A O 1
ATOM 1278 N N . CYS A 1 174 ? -0.268 8.953 18.517 1.00 86.75 174 CYS A N 1
ATOM 1279 C CA . CYS A 1 174 ? 1.087 9.333 18.128 1.00 86.75 174 CYS A CA 1
ATOM 1280 C C . CYS A 1 174 ? 1.096 9.878 16.707 1.00 86.75 174 CYS A C 1
ATOM 1282 O O . CYS A 1 174 ? 0.258 9.510 15.896 1.00 86.75 174 CYS A O 1
ATOM 1284 N N . SER A 1 175 ? 2.062 10.751 16.415 1.00 88.88 175 SER A N 1
ATOM 1285 C CA . SER A 1 175 ? 2.197 11.323 15.082 1.00 88.88 175 SER A CA 1
ATOM 1286 C C . SER A 1 175 ? 3.021 10.397 14.187 1.00 88.88 175 SER A C 1
ATOM 1288 O O . SER A 1 175 ? 4.249 10.379 14.305 1.00 88.88 175 SER A O 1
ATOM 1290 N N . ALA A 1 176 ? 2.355 9.633 13.320 1.00 90.88 176 ALA A N 1
ATOM 1291 C CA . ALA A 1 176 ? 2.995 8.864 12.257 1.00 90.88 176 ALA A CA 1
ATOM 1292 C C . ALA A 1 176 ? 2.629 9.450 10.887 1.00 90.88 176 ALA A C 1
ATOM 1294 O O . ALA A 1 176 ? 1.480 9.828 10.659 1.00 90.88 176 ALA A O 1
ATOM 1295 N N . PRO A 1 177 ? 3.583 9.548 9.952 1.00 92.12 177 PRO A N 1
ATOM 1296 C CA . PRO A 1 177 ? 3.257 9.938 8.591 1.00 92.12 177 PRO A CA 1
ATOM 1297 C C . PRO A 1 177 ? 2.449 8.829 7.917 1.00 92.12 177 PRO A C 1
ATOM 1299 O O . PRO A 1 177 ? 2.774 7.654 8.064 1.00 92.12 177 PRO A O 1
ATOM 1302 N N . GLU A 1 178 ? 1.436 9.202 7.143 1.00 93.88 178 GLU A N 1
ATOM 1303 C CA . GLU A 1 178 ? 0.692 8.238 6.326 1.00 93.88 178 GLU A CA 1
ATOM 1304 C C . GLU A 1 178 ? 1.533 7.732 5.153 1.00 93.88 178 GLU A C 1
ATOM 1306 O O . GLU A 1 178 ? 1.461 6.567 4.801 1.00 93.88 178 GLU A O 1
ATOM 1311 N N . HIS A 1 179 ? 2.424 8.562 4.603 1.00 94.88 179 HIS A N 1
ATOM 1312 C CA . HIS A 1 179 ? 3.412 8.149 3.600 1.00 94.88 179 HIS A CA 1
ATOM 1313 C C . HIS A 1 179 ? 4.660 7.588 4.296 1.00 94.88 179 HIS A C 1
ATOM 1315 O O . HIS A 1 179 ? 5.595 8.328 4.614 1.00 94.88 179 HIS A O 1
ATOM 1321 N N . ILE A 1 180 ? 4.640 6.287 4.601 1.00 94.75 180 ILE A N 1
ATOM 1322 C CA . ILE A 1 180 ? 5.641 5.623 5.457 1.00 94.75 180 ILE A CA 1
ATOM 1323 C C . ILE A 1 180 ? 6.918 5.218 4.718 1.00 94.75 180 ILE A C 1
ATOM 1325 O O . ILE A 1 180 ? 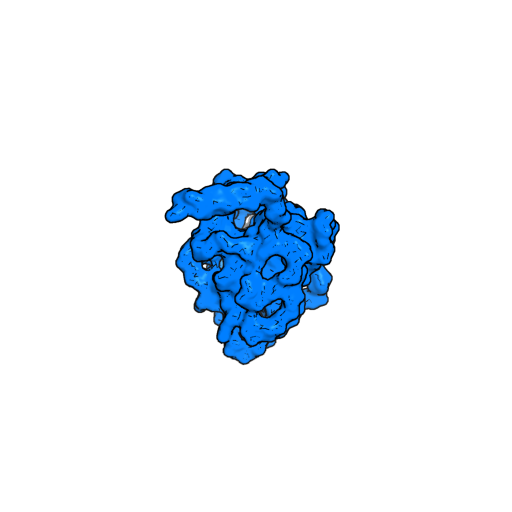7.972 5.085 5.342 1.00 94.75 180 ILE A O 1
ATOM 1329 N N . LEU A 1 181 ? 6.839 5.046 3.399 1.00 96.50 181 LEU A N 1
ATOM 1330 C CA . LEU A 1 181 ? 7.986 4.794 2.534 1.00 96.50 181 LEU A CA 1
ATOM 1331 C C . LEU A 1 181 ? 7.856 5.677 1.298 1.00 96.50 181 LEU A C 1
ATOM 1333 O O . LEU A 1 181 ? 6.850 5.607 0.602 1.00 96.50 181 LEU A O 1
ATOM 1337 N N . VAL A 1 182 ? 8.849 6.532 1.062 1.00 96.50 182 VAL A N 1
ATOM 1338 C CA . VAL A 1 182 ? 8.805 7.555 0.010 1.00 96.50 182 VAL A CA 1
ATOM 1339 C C . VAL A 1 182 ? 9.928 7.302 -0.976 1.00 96.50 182 VAL A C 1
ATOM 1341 O O . VAL A 1 182 ? 11.097 7.350 -0.589 1.00 96.50 182 VAL A O 1
ATOM 1344 N N . ASP A 1 183 ? 9.561 7.080 -2.236 1.00 97.44 183 ASP A N 1
ATOM 1345 C CA . ASP A 1 183 ? 10.469 6.942 -3.373 1.00 97.44 183 ASP A CA 1
ATOM 1346 C C . ASP A 1 183 ? 11.678 6.039 -3.071 1.00 97.44 183 ASP A C 1
ATOM 1348 O O . ASP A 1 183 ? 12.833 6.383 -3.347 1.00 97.44 183 ASP A O 1
ATOM 1352 N N . PHE A 1 184 ? 11.425 4.884 -2.449 1.00 97.94 184 PHE A N 1
ATOM 1353 C CA . PHE A 1 184 ? 12.488 3.965 -2.064 1.00 97.94 184 PHE A CA 1
ATOM 1354 C C . PHE A 1 184 ? 13.010 3.218 -3.299 1.00 97.94 184 PHE A C 1
ATOM 1356 O O . PHE A 1 184 ? 12.239 2.505 -3.940 1.00 97.94 184 PHE A O 1
ATOM 1363 N N . PRO A 1 185 ? 14.298 3.359 -3.659 1.00 98.25 185 PRO A N 1
ATOM 1364 C CA . PRO A 1 185 ? 14.803 2.859 -4.929 1.00 98.25 185 PRO A CA 1
ATOM 1365 C C . PRO A 1 185 ? 14.917 1.332 -4.942 1.00 98.25 185 PRO A C 1
ATOM 1367 O O . PRO A 1 185 ? 15.516 0.732 -4.048 1.00 98.25 185 PRO A O 1
ATOM 137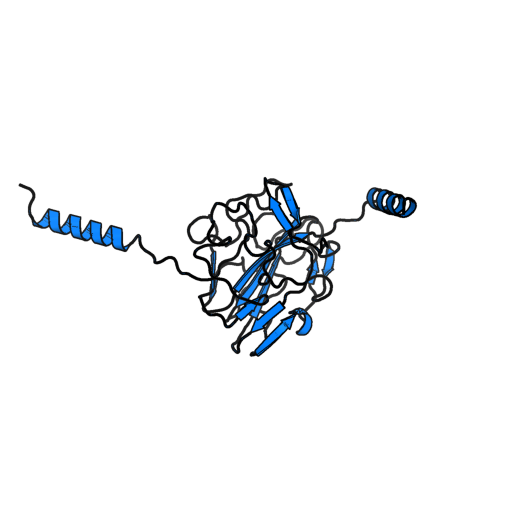0 N N . ILE A 1 186 ? 14.431 0.718 -6.018 1.00 98.44 186 ILE A N 1
ATOM 1371 C CA . ILE A 1 186 ? 14.532 -0.719 -6.268 1.00 98.44 186 ILE A CA 1
ATOM 1372 C C . ILE A 1 186 ? 15.564 -0.971 -7.375 1.00 98.44 186 ILE A C 1
ATOM 1374 O O . ILE A 1 186 ? 15.395 -0.475 -8.490 1.00 98.44 186 ILE A O 1
ATOM 1378 N N . PRO A 1 187 ? 16.634 -1.749 -7.122 1.00 98.12 187 PRO A N 1
ATOM 1379 C CA . PRO A 1 187 ? 17.644 -2.029 -8.136 1.00 98.12 187 PRO A CA 1
ATOM 1380 C C . PRO A 1 187 ? 17.068 -2.720 -9.389 1.00 98.12 187 PRO A C 1
ATOM 1382 O O . PRO A 1 187 ? 16.267 -3.647 -9.250 1.00 98.12 187 PRO A O 1
ATOM 1385 N N . PRO A 1 188 ? 17.529 -2.356 -10.601 1.00 97.50 188 PRO A N 1
ATOM 1386 C CA . PRO A 1 188 ? 17.199 -3.076 -11.829 1.00 97.50 188 PRO A CA 1
ATOM 1387 C C . PRO A 1 188 ? 17.493 -4.578 -11.722 1.00 97.50 188 PRO A C 1
ATOM 1389 O O . PRO A 1 188 ? 18.607 -4.973 -11.365 1.00 97.50 188 PRO A O 1
ATOM 1392 N N . GLY A 1 189 ? 16.516 -5.419 -12.063 1.00 97.00 189 GLY A N 1
ATOM 1393 C CA . GLY A 1 189 ? 16.630 -6.879 -11.994 1.00 97.00 189 GLY A CA 1
ATOM 1394 C C . GLY A 1 189 ? 16.398 -7.474 -10.602 1.00 97.00 189 GLY A C 1
ATOM 1395 O O . GLY A 1 189 ? 16.614 -8.675 -10.423 1.00 97.00 189 GLY A O 1
ATOM 1396 N N . TYR A 1 190 ? 16.014 -6.668 -9.606 1.00 97.94 190 TYR A N 1
ATOM 1397 C CA . TYR A 1 190 ? 15.702 -7.169 -8.272 1.00 97.94 190 TYR A CA 1
ATOM 1398 C C . TYR A 1 190 ? 14.404 -7.983 -8.278 1.00 97.94 190 TYR A C 1
ATOM 1400 O O . TYR A 1 190 ? 13.382 -7.527 -8.782 1.00 97.94 190 TYR A O 1
ATOM 1408 N N . VAL A 1 191 ? 14.455 -9.174 -7.682 1.00 96.81 191 VAL A N 1
ATOM 1409 C CA . VAL A 1 191 ? 13.287 -10.013 -7.399 1.00 96.81 191 VAL A CA 1
ATOM 1410 C C . VAL A 1 191 ? 13.448 -10.536 -5.983 1.00 96.81 191 VAL A C 1
ATOM 1412 O O . VAL A 1 191 ? 14.436 -11.217 -5.681 1.00 96.81 191 VAL A O 1
ATOM 1415 N N . GLY A 1 192 ? 12.514 -10.199 -5.105 1.00 96.94 192 GLY A N 1
ATOM 1416 C CA . GLY A 1 192 ? 12.612 -10.570 -3.702 1.00 96.94 192 GLY A CA 1
ATOM 1417 C C . GLY A 1 192 ? 11.714 -9.745 -2.786 1.00 96.94 192 GLY A C 1
ATOM 1418 O O . GLY A 1 192 ? 11.030 -8.832 -3.244 1.00 96.94 192 GLY A O 1
ATOM 1419 N N . PRO A 1 193 ? 11.724 -10.065 -1.482 1.00 97.44 193 PRO A N 1
ATOM 1420 C CA . PRO A 1 193 ? 11.010 -9.285 -0.482 1.00 97.44 193 PRO A CA 1
ATOM 1421 C C . PRO A 1 193 ? 11.597 -7.877 -0.364 1.00 97.44 193 PRO A C 1
ATOM 1423 O O . PRO A 1 193 ? 12.818 -7.727 -0.302 1.00 97.44 193 PRO A O 1
ATOM 1426 N N . LEU A 1 194 ? 10.756 -6.854 -0.234 1.00 98.25 194 LEU A N 1
ATOM 1427 C CA . LEU A 1 194 ? 11.182 -5.468 -0.022 1.00 98.25 194 LEU A CA 1
ATOM 1428 C C . LEU A 1 194 ? 12.179 -5.342 1.144 1.00 98.25 194 LEU A C 1
ATOM 1430 O O . LEU A 1 194 ? 13.168 -4.608 1.051 1.00 98.25 194 LEU A O 1
ATOM 1434 N N . SER A 1 195 ? 11.983 -6.117 2.214 1.00 98.44 195 SER A N 1
ATOM 1435 C CA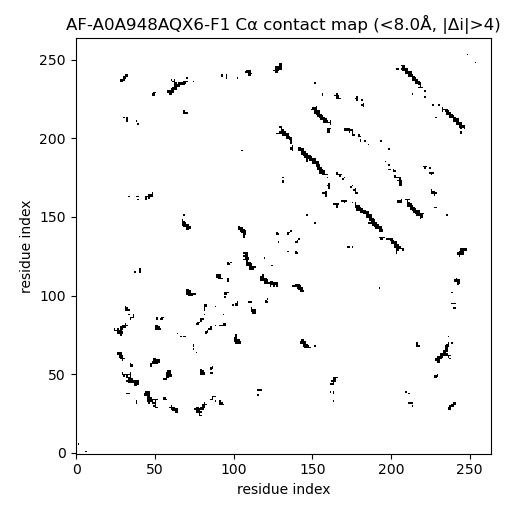 . SER A 1 195 ? 12.897 -6.178 3.362 1.00 98.44 195 SER A CA 1
ATOM 1436 C C . SER A 1 195 ? 14.338 -6.565 3.008 1.00 98.44 195 SER A C 1
ATOM 1438 O O . SER A 1 195 ? 15.278 -6.136 3.685 1.00 98.44 195 SER A O 1
ATOM 1440 N N . GLY A 1 196 ? 14.551 -7.301 1.913 1.00 98.31 196 GLY A N 1
ATOM 1441 C CA . GLY A 1 196 ? 15.874 -7.673 1.414 1.00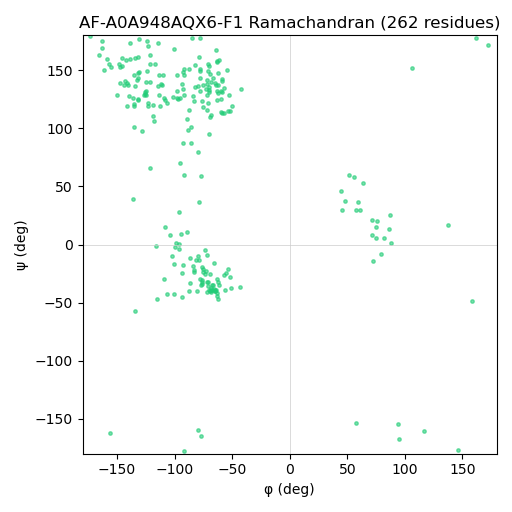 98.31 196 GLY A CA 1
ATOM 1442 C C . GLY A 1 196 ? 16.714 -6.485 0.932 1.00 98.31 196 GLY A C 1
ATOM 1443 O O . GLY A 1 196 ? 17.933 -6.618 0.801 1.00 98.31 196 GLY A O 1
ATOM 1444 N N . LEU A 1 197 ? 16.091 -5.325 0.708 1.00 98.50 197 LEU A N 1
ATOM 1445 C CA . LEU A 1 197 ? 16.753 -4.064 0.360 1.00 98.50 197 LEU A CA 1
ATOM 1446 C C . LEU A 1 197 ? 16.996 -3.152 1.574 1.00 98.50 197 LEU A C 1
ATOM 1448 O O . LEU A 1 197 ? 17.577 -2.080 1.423 1.00 98.50 197 LEU A O 1
ATOM 1452 N N . ALA A 1 198 ? 16.599 -3.592 2.772 1.00 98.12 198 ALA A N 1
ATOM 1453 C CA . ALA A 1 198 ? 16.719 -2.866 4.034 1.00 98.12 198 ALA A CA 1
ATOM 1454 C C . ALA A 1 198 ? 16.161 -1.424 3.995 1.00 98.12 198 ALA A C 1
ATOM 1456 O O . ALA A 1 198 ? 16.904 -0.472 4.271 1.00 98.12 198 ALA A O 1
ATOM 1457 N N . PRO A 1 199 ? 14.861 -1.231 3.690 1.00 98.38 199 PRO A N 1
ATOM 1458 C CA . PRO A 1 199 ? 14.254 0.086 3.801 1.00 98.38 199 PRO A CA 1
ATOM 1459 C C . PRO A 1 199 ? 14.265 0.577 5.261 1.00 98.38 199 PRO A C 1
ATOM 1461 O O . PRO A 1 199 ? 14.362 -0.227 6.198 1.00 98.38 199 PRO A O 1
ATOM 1464 N N . PRO A 1 200 ? 14.192 1.900 5.491 1.00 97.94 200 PRO A N 1
ATOM 1465 C CA . PRO A 1 200 ? 14.185 2.450 6.841 1.00 97.94 200 PRO A CA 1
ATOM 1466 C C . PRO A 1 200 ? 12.957 1.965 7.633 1.00 97.94 200 PRO A C 1
ATOM 1468 O O . PRO A 1 200 ? 11.892 1.766 7.044 1.00 97.94 200 PRO A O 1
ATOM 1471 N N . PRO A 1 201 ? 13.073 1.792 8.963 1.00 97.56 201 PRO A N 1
ATOM 1472 C CA . PRO A 1 201 ? 11.922 1.476 9.802 1.00 97.56 201 PRO A CA 1
ATOM 1473 C C . PRO A 1 201 ? 10.900 2.618 9.781 1.00 97.56 201 PRO A C 1
ATOM 1475 O O . PRO A 1 201 ? 11.252 3.777 9.542 1.00 97.56 201 PRO A O 1
ATOM 1478 N N . PHE A 1 202 ? 9.653 2.293 10.103 1.00 95.88 202 PHE A N 1
ATOM 1479 C CA . PHE A 1 202 ? 8.536 3.237 10.162 1.00 95.88 202 PHE A CA 1
ATOM 1480 C C . PHE A 1 202 ? 7.886 3.229 11.551 1.00 9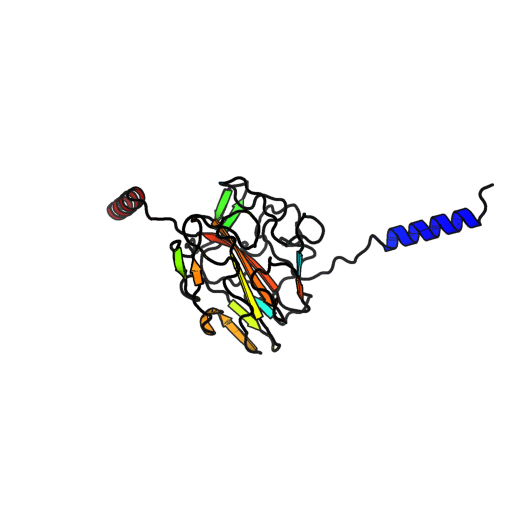5.88 202 PHE A C 1
ATOM 1482 O O . PHE A 1 202 ? 8.221 2.408 12.402 1.00 95.88 202 PHE A O 1
ATOM 1489 N N . LEU A 1 203 ? 6.982 4.170 11.816 1.00 95.12 203 LEU A N 1
ATOM 1490 C CA . LEU A 1 203 ? 6.162 4.164 13.028 1.00 95.12 203 LEU A CA 1
ATOM 1491 C C . LEU A 1 203 ? 4.821 3.505 12.698 1.00 95.12 203 LEU A C 1
ATOM 1493 O O . LEU A 1 203 ? 4.161 3.932 11.756 1.00 95.12 203 LEU A O 1
ATOM 1497 N N . ILE A 1 204 ? 4.424 2.478 13.451 1.00 95.31 204 ILE A N 1
ATOM 1498 C CA . ILE A 1 204 ? 3.110 1.849 13.290 1.00 95.31 204 ILE A CA 1
ATOM 1499 C C . ILE A 1 204 ? 2.053 2.751 13.926 1.00 95.31 204 ILE A C 1
ATOM 1501 O O . ILE A 1 204 ? 2.102 3.006 15.132 1.00 95.31 204 ILE A O 1
ATOM 1505 N N . GLY A 1 205 ? 1.049 3.145 13.149 1.00 81.06 205 GLY A N 1
ATOM 1506 C CA . GLY A 1 205 ? -0.225 3.605 13.686 1.00 81.06 205 GLY A CA 1
ATOM 1507 C C . GLY A 1 205 ? -0.369 5.108 13.881 1.00 81.06 205 GLY A C 1
ATOM 1508 O O . GLY A 1 205 ? 0.234 5.924 13.210 1.00 81.06 205 GLY A O 1
ATOM 1509 N N . GLY A 1 206 ? -1.251 5.433 14.812 1.00 82.06 206 GLY A N 1
ATOM 1510 C CA . GLY A 1 206 ? -1.848 6.739 15.046 1.00 82.06 206 GLY A CA 1
ATOM 1511 C C . GLY A 1 206 ? -3.142 6.497 15.809 1.00 82.06 206 GLY A C 1
ATOM 1512 O O . GLY A 1 206 ? -3.292 7.044 16.898 1.00 82.06 206 GLY A O 1
ATOM 1513 N N . ASP A 1 207 ? -3.939 5.547 15.298 1.00 90.06 207 ASP A N 1
ATOM 1514 C CA . ASP A 1 207 ? -5.080 4.876 15.926 1.00 90.06 207 ASP A CA 1
ATOM 1515 C C . ASP A 1 207 ? -4.999 3.339 15.747 1.00 90.06 207 ASP A C 1
ATOM 1517 O O . ASP A 1 207 ? -4.519 2.866 14.714 1.00 90.06 207 ASP A O 1
ATOM 1521 N N . PRO A 1 208 ? -5.411 2.525 16.742 1.00 92.88 208 PRO A N 1
ATOM 1522 C CA . PRO A 1 208 ? -5.476 1.071 16.594 1.00 92.88 208 PRO A CA 1
ATOM 1523 C C . PRO A 1 208 ? -6.724 0.630 15.815 1.00 92.88 208 PRO A C 1
ATOM 1525 O O . PRO A 1 208 ? -7.717 1.358 15.752 1.00 92.88 208 PRO A O 1
ATOM 1528 N N . GLY A 1 209 ? -6.715 -0.594 15.286 1.00 93.69 209 GLY A N 1
ATOM 1529 C CA . GLY A 1 209 ? -7.808 -1.140 14.477 1.00 93.69 209 GLY A CA 1
ATOM 1530 C C . GLY A 1 209 ? -7.389 -1.436 13.041 1.00 93.69 209 GLY A C 1
ATOM 1531 O O . GLY A 1 209 ? -6.208 -1.614 12.757 1.00 93.69 209 GLY A O 1
ATOM 1532 N N . TYR A 1 210 ? -8.370 -1.552 12.150 1.00 95.31 210 TYR A N 1
ATOM 1533 C CA . TYR A 1 210 ? -8.118 -1.828 10.738 1.00 95.31 210 TYR A CA 1
ATOM 1534 C C . TYR A 1 210 ? -7.757 -0.541 10.001 1.00 95.31 210 TYR A C 1
ATOM 1536 O O . TYR A 1 210 ? -8.425 0.467 10.212 1.00 95.31 210 TYR A O 1
ATOM 1544 N N . VAL A 1 211 ? -6.735 -0.590 9.150 1.00 95.44 211 VAL A N 1
ATOM 1545 C CA . VAL A 1 211 ? -6.231 0.550 8.369 1.00 95.44 211 VAL A CA 1
ATOM 1546 C C . VAL A 1 211 ? -5.990 0.126 6.924 1.00 95.44 211 VAL A C 1
ATOM 1548 O O . VAL A 1 211 ? -5.454 -0.959 6.687 1.00 95.44 211 VAL A O 1
ATOM 1551 N N . TRP A 1 212 ? -6.393 0.968 5.973 1.00 96.12 212 TRP A N 1
ATOM 1552 C CA . TRP A 1 212 ? -6.087 0.754 4.560 1.00 96.12 212 TRP A CA 1
ATOM 1553 C C . TRP A 1 212 ? -4.661 1.190 4.244 1.00 96.12 212 TRP A C 1
ATOM 1555 O O . TRP A 1 212 ? -4.196 2.250 4.680 1.00 96.12 212 TRP A O 1
ATOM 1565 N N . SER A 1 213 ? -3.979 0.356 3.474 1.00 95.62 213 SER A N 1
ATOM 1566 C CA . SER A 1 213 ? -2.622 0.569 2.998 1.00 95.62 213 SER A CA 1
ATOM 1567 C C . SER A 1 213 ? -2.566 0.489 1.484 1.00 95.62 213 SER A C 1
ATOM 1569 O O . SER A 1 213 ? -3.347 -0.264 0.917 1.00 95.62 213 SER A O 1
ATOM 1571 N N . ARG A 1 214 ? -1.641 1.240 0.880 1.00 96.44 214 ARG A N 1
ATOM 1572 C CA . ARG A 1 214 ? -1.288 1.142 -0.540 1.00 96.44 214 ARG A CA 1
ATOM 1573 C C . ARG A 1 214 ? 0.194 0.920 -0.694 1.00 96.44 214 ARG A C 1
ATOM 1575 O O . ARG A 1 214 ? 0.979 1.698 -0.144 1.00 96.44 214 ARG A O 1
ATOM 1582 N N . PHE A 1 215 ? 0.569 -0.055 -1.501 1.00 97.00 215 PHE A N 1
ATOM 1583 C CA . PHE A 1 215 ? 1.918 -0.252 -2.000 1.00 97.00 215 PHE A CA 1
ATOM 1584 C C . PHE A 1 215 ? 1.943 0.110 -3.468 1.00 97.00 215 PHE A C 1
ATOM 1586 O O . PHE A 1 215 ? 1.216 -0.481 -4.240 1.00 97.00 215 PHE A O 1
ATOM 1593 N N . SER A 1 216 ? 2.816 1.028 -3.873 1.00 97.12 216 SER A N 1
ATOM 1594 C CA . SER A 1 216 ? 2.981 1.356 -5.289 1.00 97.12 216 SER A CA 1
ATOM 1595 C C . SER A 1 216 ? 4.434 1.232 -5.704 1.00 97.12 216 SER A C 1
ATOM 1597 O O . SER A 1 216 ? 5.306 1.842 -5.078 1.00 97.12 216 SER A O 1
ATOM 1599 N N . ILE A 1 217 ? 4.704 0.493 -6.777 1.00 97.75 217 ILE A N 1
ATOM 1600 C CA . ILE A 1 217 ? 5.990 0.512 -7.478 1.00 97.75 217 ILE A CA 1
ATOM 1601 C C . ILE A 1 217 ? 5.840 1.365 -8.738 1.00 97.75 217 ILE A C 1
ATOM 1603 O O . ILE A 1 217 ? 4.922 1.160 -9.518 1.00 97.75 217 ILE A O 1
ATOM 1607 N N . THR A 1 218 ? 6.707 2.357 -8.936 1.00 97.56 218 THR A N 1
ATOM 1608 C CA . THR A 1 218 ? 6.595 3.335 -10.034 1.00 97.56 218 THR A CA 1
ATOM 1609 C C . THR A 1 218 ? 7.917 3.487 -10.787 1.00 97.56 218 THR A C 1
ATOM 1611 O O . THR A 1 218 ? 8.990 3.413 -10.185 1.00 97.56 218 THR A O 1
ATOM 1614 N N . GLU A 1 219 ? 7.881 3.783 -12.092 1.00 96.81 219 GLU A N 1
ATOM 1615 C CA . GLU A 1 219 ? 9.082 4.015 -12.927 1.00 96.81 219 GLU A CA 1
ATOM 1616 C C . GLU A 1 219 ? 9.800 5.337 -12.628 1.00 96.81 219 GLU A C 1
ATOM 1618 O O . GLU A 1 219 ? 10.878 5.636 -13.148 1.00 96.81 219 GLU A O 1
ATOM 1623 N N . ARG A 1 220 ? 9.172 6.181 -11.812 1.00 96.38 220 ARG A N 1
ATOM 1624 C CA . ARG A 1 220 ? 9.662 7.507 -11.447 1.00 96.38 220 ARG A CA 1
ATOM 1625 C C . ARG A 1 220 ? 9.225 7.881 -10.033 1.00 96.38 220 ARG A C 1
ATOM 1627 O O . ARG A 1 220 ? 8.171 7.419 -9.593 1.00 96.38 220 ARG A O 1
ATOM 1634 N N . PRO A 1 221 ? 9.960 8.779 -9.358 1.00 96.88 221 PRO A N 1
ATOM 1635 C CA . PRO A 1 221 ? 9.557 9.286 -8.054 1.00 96.88 221 PRO A CA 1
ATOM 1636 C C . PRO A 1 221 ? 8.183 9.973 -8.102 1.00 96.88 221 PRO A C 1
ATOM 1638 O O . PRO A 1 221 ? 7.885 10.707 -9.056 1.00 96.88 221 PRO A O 1
ATOM 1641 N N . VAL A 1 222 ? 7.377 9.806 -7.052 1.00 95.56 222 VAL A N 1
ATOM 1642 C CA . VAL A 1 222 ? 6.117 10.549 -6.856 1.00 95.56 222 VAL A CA 1
ATOM 1643 C C . VAL A 1 222 ? 6.380 11.984 -6.392 1.00 95.56 222 VAL A C 1
ATOM 1645 O O . VAL A 1 222 ? 5.545 12.869 -6.579 1.00 95.56 222 VAL A O 1
ATOM 1648 N N . GLY A 1 223 ? 7.579 12.258 -5.861 1.00 80.06 223 GLY A N 1
ATOM 1649 C CA . GLY A 1 223 ? 8.154 13.603 -5.792 1.00 80.06 223 GLY A CA 1
ATOM 1650 C C . GLY A 1 223 ? 7.562 14.532 -4.731 1.00 80.06 223 GLY A C 1
ATOM 1651 O O . GLY A 1 223 ? 7.944 15.704 -4.680 1.00 80.06 223 GLY A O 1
ATOM 1652 N N . THR A 1 224 ? 6.666 14.046 -3.868 1.00 73.81 224 THR A N 1
ATOM 1653 C CA . THR A 1 224 ? 6.107 14.832 -2.759 1.00 73.81 224 THR A CA 1
ATOM 1654 C C . THR A 1 224 ? 5.987 13.991 -1.488 1.00 73.81 224 THR A C 1
ATOM 1656 O O . THR A 1 224 ? 5.364 12.933 -1.534 1.00 73.81 224 THR A O 1
ATOM 1659 N N . PRO A 1 225 ? 6.520 14.443 -0.331 1.00 66.94 225 PRO A N 1
ATOM 1660 C CA . PRO A 1 225 ? 5.966 13.986 0.934 1.00 66.94 225 PRO A CA 1
ATOM 1661 C C . PRO A 1 225 ? 4.522 14.496 0.956 1.00 66.94 225 PRO A C 1
ATOM 1663 O O . PRO A 1 225 ? 4.307 15.670 0.642 1.00 66.94 225 PRO A O 1
ATOM 1666 N N . ASN A 1 226 ? 3.555 13.641 1.293 1.00 81.06 226 ASN A N 1
ATOM 1667 C CA . ASN A 1 226 ? 2.102 13.893 1.210 1.00 81.06 226 ASN A CA 1
ATOM 1668 C C . ASN A 1 226 ? 1.470 13.562 -0.150 1.00 81.06 226 ASN A C 1
ATOM 1670 O O . ASN A 1 226 ? 0.440 14.136 -0.512 1.00 81.06 226 ASN A O 1
ATOM 1674 N N . TRP A 1 227 ? 2.083 12.655 -0.906 1.00 94.62 227 TRP A N 1
ATOM 1675 C CA . TRP A 1 227 ? 1.398 12.022 -2.019 1.00 94.62 227 TRP A CA 1
ATOM 1676 C C . TRP A 1 227 ? 0.117 11.338 -1.522 1.00 94.62 227 TRP A C 1
ATOM 1678 O O . TRP A 1 227 ? 0.132 10.678 -0.489 1.00 94.62 227 TRP A O 1
ATOM 1688 N N . ASN A 1 228 ? -0.992 11.524 -2.236 1.00 93.81 228 ASN A N 1
ATOM 1689 C CA . ASN A 1 228 ? -2.304 11.012 -1.835 1.00 93.81 228 ASN A CA 1
ATOM 1690 C C . ASN A 1 228 ? -2.643 9.655 -2.464 1.00 93.81 228 ASN A C 1
ATOM 1692 O O . ASN A 1 228 ? -3.797 9.249 -2.424 1.00 93.81 228 ASN A O 1
ATOM 1696 N N . GLY A 1 229 ? -1.676 9.011 -3.122 1.00 95.56 229 GLY A N 1
ATOM 1697 C CA . GLY A 1 229 ? -1.875 7.739 -3.814 1.00 95.56 229 GLY A CA 1
ATOM 1698 C C . GLY A 1 229 ? -2.344 7.859 -5.263 1.00 95.56 229 GLY A C 1
ATOM 1699 O O . GLY A 1 229 ? -2.531 6.832 -5.894 1.00 95.56 229 GLY A O 1
ATOM 1700 N N . ALA A 1 230 ? -2.525 9.065 -5.822 1.00 95.81 230 ALA A N 1
ATOM 1701 C CA . ALA A 1 230 ? -2.979 9.250 -7.207 1.00 95.81 230 ALA A CA 1
ATOM 1702 C C . ALA A 1 230 ? -1.835 9.527 -8.195 1.00 95.81 230 ALA A C 1
ATOM 1704 O O . ALA A 1 230 ? -0.899 10.272 -7.895 1.00 95.81 230 ALA A O 1
ATOM 1705 N N . GLY A 1 231 ? -1.936 9.050 -9.432 1.00 95.06 231 GLY A N 1
ATOM 1706 C CA . GLY A 1 231 ? -0.916 9.310 -10.446 1.00 95.06 231 GLY A CA 1
ATOM 1707 C C . GLY A 1 231 ? -1.121 8.529 -11.734 1.00 95.06 231 GLY A C 1
ATOM 1708 O O . GLY A 1 231 ? -1.981 7.668 -11.821 1.00 95.06 231 GLY A O 1
ATOM 1709 N N . GLN A 1 232 ? -0.324 8.854 -12.750 1.00 95.44 232 GLN A N 1
ATOM 1710 C CA . GLN A 1 232 ? -0.242 8.070 -13.982 1.00 95.44 232 GLN A CA 1
ATOM 1711 C C . GLN A 1 232 ? 1.213 7.703 -14.243 1.00 95.44 232 GLN A C 1
ATOM 1713 O O . GLN A 1 232 ? 2.093 8.578 -14.222 1.00 95.44 232 GLN A O 1
ATOM 1718 N N . PHE A 1 233 ? 1.424 6.422 -14.493 1.00 95.94 233 PHE A N 1
ATOM 1719 C CA . PHE A 1 233 ? 2.719 5.772 -14.572 1.00 95.94 233 PHE A CA 1
ATOM 1720 C C . PHE A 1 233 ? 2.777 4.903 -15.833 1.00 95.94 233 PHE A C 1
ATOM 1722 O O . PHE A 1 233 ? 1.781 4.310 -16.258 1.00 95.94 233 PHE A O 1
ATOM 1729 N N . GLU A 1 234 ? 3.931 4.890 -16.492 1.00 95.19 234 GLU A N 1
ATOM 1730 C CA . GLU A 1 234 ? 4.159 4.103 -17.713 1.00 95.19 234 GLU A CA 1
ATOM 1731 C C . GLU A 1 234 ? 4.438 2.619 -17.417 1.00 95.19 234 GLU A C 1
ATOM 1733 O O . GLU A 1 234 ? 4.476 1.800 -18.339 1.00 95.19 234 GLU A O 1
ATOM 1738 N N . ASP A 1 235 ? 4.644 2.272 -16.147 1.00 94.56 235 ASP A N 1
ATOM 1739 C CA . ASP A 1 235 ? 4.930 0.923 -15.668 1.00 94.56 235 ASP A CA 1
ATOM 1740 C C . ASP A 1 235 ? 4.679 0.844 -14.147 1.00 94.56 235 ASP A C 1
ATOM 1742 O O . ASP A 1 235 ? 4.384 1.854 -13.503 1.00 94.56 235 ASP A O 1
ATOM 1746 N N . GLY A 1 236 ? 4.793 -0.344 -13.560 1.00 95.25 236 GLY A N 1
ATOM 1747 C CA . GLY A 1 236 ? 4.582 -0.547 -12.126 1.00 95.25 236 GLY A CA 1
ATOM 1748 C C . GLY A 1 236 ? 3.173 -0.982 -11.756 1.00 95.25 236 GLY A C 1
ATOM 1749 O O . GLY A 1 236 ? 2.419 -1.357 -12.638 1.00 95.25 236 GLY A O 1
ATOM 1750 N N . GLU A 1 237 ? 2.823 -0.946 -10.482 1.00 95.12 237 GLU A N 1
ATOM 1751 C CA . GLU A 1 237 ? 1.579 -1.519 -9.945 1.00 95.12 237 GLU A CA 1
ATOM 1752 C C . GLU A 1 237 ? 1.244 -0.861 -8.605 1.00 95.12 237 GLU A C 1
ATOM 1754 O O . GLU A 1 237 ? 2.149 -0.282 -7.978 1.00 95.12 237 GLU A O 1
ATOM 1759 N N . SER A 1 238 ? -0.017 -0.933 -8.185 1.00 94.62 238 SER A N 1
ATOM 1760 C CA . SER A 1 238 ? -0.531 -0.455 -6.911 1.00 94.62 238 SER A CA 1
ATOM 1761 C C . SER A 1 238 ? -1.476 -1.434 -6.222 1.00 94.62 238 SER A C 1
ATOM 1763 O O . SER A 1 238 ? -2.675 -1.397 -6.430 1.00 94.62 238 SER A O 1
ATOM 1765 N N . GLU A 1 239 ? -0.950 -2.142 -5.236 1.00 92.19 239 GLU A N 1
ATOM 1766 C CA . GLU A 1 239 ? -1.717 -3.077 -4.419 1.00 92.19 239 GLU A CA 1
ATOM 1767 C C . GLU A 1 239 ? -2.243 -2.413 -3.148 1.00 92.19 239 GLU A C 1
ATOM 1769 O O . GLU A 1 239 ? -1.494 -1.690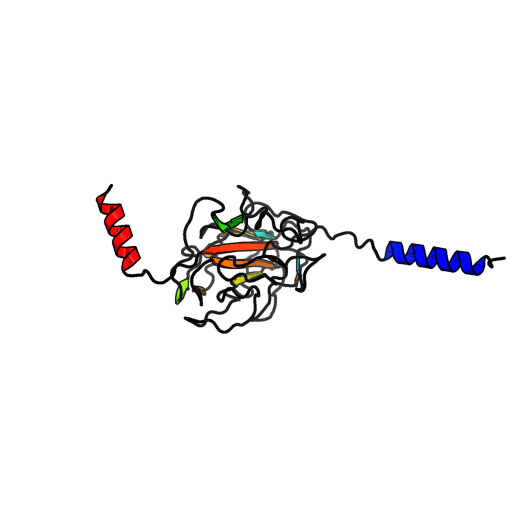 -2.464 1.00 92.19 239 GLU A O 1
ATOM 1774 N N . ASP A 1 240 ? -3.490 -2.701 -2.779 1.00 93.19 240 ASP A N 1
ATOM 1775 C CA . ASP A 1 240 ? -4.094 -2.194 -1.557 1.00 93.19 240 ASP A CA 1
ATOM 1776 C C . ASP A 1 240 ? -4.379 -3.324 -0.559 1.00 93.19 240 ASP A C 1
ATOM 1778 O O . ASP A 1 240 ? -4.665 -4.456 -0.908 1.00 93.19 240 ASP A O 1
ATOM 1782 N N . TYR A 1 241 ? -4.258 -3.031 0.738 1.00 92.56 241 TYR A N 1
ATOM 1783 C CA . TYR A 1 241 ? -4.606 -4.011 1.773 1.00 92.56 241 TYR A CA 1
ATOM 1784 C C . TYR A 1 241 ? -5.245 -3.354 2.974 1.00 92.56 241 TYR A C 1
ATOM 1786 O O . TYR A 1 241 ? -4.748 -2.345 3.493 1.00 92.56 241 TYR A O 1
ATOM 1794 N N . LEU A 1 242 ? -6.257 -4.015 3.527 1.00 93.88 242 LEU A N 1
ATOM 1795 C CA . LEU A 1 242 ? -6.726 -3.744 4.878 1.00 93.88 242 LEU A CA 1
ATOM 1796 C C . LEU A 1 242 ? -5.922 -4.576 5.883 1.00 93.88 242 LEU A C 1
ATOM 1798 O O . LEU A 1 242 ? -6.012 -5.804 5.920 1.00 93.88 242 LEU A O 1
ATOM 1802 N N . VAL A 1 243 ? -5.168 -3.909 6.757 1.00 94.19 243 VAL A N 1
ATOM 1803 C CA . VAL A 1 243 ? -4.341 -4.566 7.784 1.00 94.19 243 VAL A CA 1
ATOM 1804 C C . VAL A 1 243 ? -4.801 -4.208 9.192 1.00 94.19 243 VAL A C 1
ATOM 1806 O O . VAL A 1 243 ? -5.409 -3.165 9.424 1.00 94.19 243 VAL A O 1
ATOM 1809 N N . LEU A 1 244 ? -4.508 -5.077 10.161 1.00 94.31 244 LEU A N 1
ATOM 1810 C CA . LEU A 1 244 ? -4.860 -4.869 11.567 1.00 94.31 244 LEU A CA 1
ATOM 1811 C C . LEU A 1 244 ? -3.684 -4.285 12.360 1.00 94.31 244 LEU A C 1
ATOM 1813 O O . LEU A 1 244 ? -2.620 -4.895 12.433 1.00 94.31 244 LEU A O 1
ATOM 1817 N N . VAL A 1 245 ? -3.897 -3.156 13.029 1.00 95.00 245 VAL A N 1
ATOM 1818 C CA . VAL A 1 245 ? -3.004 -2.589 14.047 1.00 95.00 245 VAL A CA 1
ATOM 1819 C C . VAL A 1 245 ? -3.517 -2.973 15.431 1.00 95.00 245 VAL A C 1
ATOM 1821 O O . VAL A 1 245 ? -4.668 -2.687 15.777 1.00 95.00 245 VAL A O 1
ATOM 1824 N N . ASP A 1 246 ? -2.658 -3.581 16.248 1.00 91.56 246 ASP A N 1
ATOM 1825 C CA . ASP A 1 246 ? -3.025 -3.949 17.612 1.00 91.56 246 ASP A CA 1
ATOM 1826 C C . ASP A 1 246 ? -3.176 -2.706 18.491 1.00 91.56 246 ASP A C 1
ATOM 1828 O O . ASP A 1 246 ? -2.334 -1.801 18.499 1.00 91.56 246 ASP A O 1
ATOM 1832 N N . GLY A 1 247 ? -4.251 -2.708 19.277 1.00 82.12 247 GLY A N 1
ATOM 1833 C CA . GLY A 1 247 ? -4.473 -1.750 20.349 1.00 82.12 247 GLY A CA 1
ATOM 1834 C C . GLY A 1 247 ? -3.668 -2.061 21.609 1.00 82.12 247 GLY A C 1
ATOM 1835 O O . GLY A 1 247 ? -2.949 -3.061 21.682 1.00 82.12 247 GLY A O 1
ATOM 1836 N N . PRO A 1 248 ? -3.781 -1.203 22.635 1.00 67.06 248 PRO A N 1
ATOM 1837 C CA . PRO A 1 248 ? -3.201 -1.510 23.929 1.00 67.06 248 PRO A CA 1
ATOM 1838 C C . PRO A 1 248 ? -3.875 -2.774 24.465 1.00 67.06 248 PRO A C 1
ATOM 1840 O O . PRO A 1 248 ? -5.103 -2.852 24.489 1.00 67.06 248 PRO A O 1
ATOM 1843 N N . VAL A 1 249 ? -3.078 -3.752 24.902 1.00 57.69 249 VAL A N 1
ATOM 1844 C CA . VAL A 1 249 ? -3.599 -4.899 25.651 1.00 57.69 249 VAL A CA 1
ATOM 1845 C C . VAL A 1 249 ? -4.284 -4.328 26.887 1.00 57.69 249 VAL A C 1
ATOM 1847 O O . VAL A 1 249 ? -3.636 -3.702 27.728 1.00 57.69 249 VAL A O 1
ATOM 1850 N N . THR A 1 250 ? -5.603 -4.463 26.968 1.00 57.38 250 THR A N 1
ATOM 1851 C CA . THR A 1 250 ? -6.319 -4.090 28.185 1.00 57.38 250 THR A CA 1
ATOM 1852 C C . THR A 1 250 ? -6.126 -5.203 29.214 1.00 57.38 250 THR A C 1
ATOM 1854 O O . THR A 1 250 ? -5.996 -6.369 28.842 1.00 57.38 250 THR A O 1
ATOM 1857 N N . ASP A 1 251 ? -6.121 -4.886 30.513 1.00 54.09 251 ASP A N 1
ATOM 1858 C CA . ASP A 1 251 ? -5.981 -5.896 31.583 1.00 54.09 251 ASP A CA 1
ATOM 1859 C C . ASP A 1 251 ? -7.028 -7.038 31.468 1.00 54.09 251 ASP A C 1
ATOM 1861 O O . ASP A 1 251 ? -6.834 -8.148 31.972 1.00 54.09 251 ASP A O 1
ATOM 1865 N N . GLU A 1 252 ? -8.145 -6.795 30.772 1.00 57.41 252 GLU A N 1
ATOM 1866 C CA . GLU A 1 252 ? -9.169 -7.801 30.475 1.00 57.41 252 GLU A CA 1
ATOM 1867 C C . GLU A 1 252 ? -8.710 -8.842 29.432 1.00 57.41 252 GLU A C 1
ATOM 1869 O O . GLU A 1 252 ? -9.065 -10.021 29.544 1.00 57.41 252 GLU A O 1
ATOM 1874 N N . ASP A 1 253 ? -7.866 -8.464 28.469 1.00 55.69 253 ASP A N 1
ATOM 1875 C CA . ASP A 1 253 ? -7.343 -9.356 27.424 1.00 55.69 253 ASP A CA 1
ATOM 1876 C C . ASP A 1 253 ? -6.233 -10.286 27.947 1.00 55.69 253 ASP A C 1
ATOM 1878 O O . ASP A 1 253 ? -6.142 -11.454 27.539 1.00 55.69 253 ASP A O 1
ATOM 1882 N N . GLU A 1 254 ? -5.439 -9.831 28.923 1.00 57.09 254 GLU A N 1
ATOM 1883 C CA . GLU A 1 254 ? -4.495 -10.690 29.659 1.00 57.09 254 GLU A CA 1
ATOM 1884 C C . GLU A 1 254 ? -5.230 -11.766 30.473 1.00 57.09 254 GLU A C 1
ATOM 1886 O O . GLU A 1 254 ? -4.828 -12.932 30.500 1.00 57.09 254 GLU A O 1
ATOM 1891 N N . SER A 1 255 ? -6.365 -11.408 31.081 1.00 56.03 255 SER A N 1
ATOM 1892 C CA . SER A 1 255 ? -7.208 -12.346 31.830 1.00 56.03 255 SER A CA 1
ATOM 1893 C C . SER A 1 255 ? -7.759 -13.455 30.926 1.00 56.03 255 SER A C 1
ATOM 1895 O O . SER A 1 255 ? -7.644 -14.643 31.243 1.00 56.03 255 SER A O 1
ATOM 1897 N N . TRP A 1 256 ? -8.289 -13.113 29.748 1.00 54.16 256 TRP A N 1
ATOM 1898 C CA . TRP A 1 256 ? -8.842 -14.108 28.822 1.00 54.16 256 TRP A CA 1
ATOM 1899 C C . TRP A 1 256 ? -7.785 -14.984 28.151 1.00 54.16 256 TRP A C 1
ATOM 1901 O O . TRP A 1 256 ? -8.029 -16.174 27.924 1.00 54.16 256 TRP A O 1
ATOM 1911 N N . SER A 1 257 ? -6.614 -14.433 27.835 1.00 54.56 257 SER A N 1
ATOM 1912 C CA . SER A 1 257 ? -5.495 -15.202 27.280 1.00 54.56 257 SER A CA 1
ATOM 1913 C C . SER A 1 257 ? -4.884 -16.154 28.319 1.00 54.56 257 SER A C 1
ATOM 1915 O O . SER A 1 257 ? -4.642 -17.322 27.994 1.00 54.56 257 SER A O 1
ATOM 1917 N N . ALA A 1 258 ? -4.762 -15.731 29.583 1.00 52.81 258 ALA A N 1
ATOM 1918 C CA . ALA A 1 258 ? -4.370 -16.595 30.699 1.00 52.81 258 ALA A CA 1
ATOM 1919 C C . ALA A 1 258 ? -5.396 -17.715 30.957 1.00 52.81 258 ALA A C 1
ATOM 1921 O O . ALA A 1 258 ? -5.021 -18.876 31.128 1.00 52.81 258 ALA A O 1
ATOM 1922 N N . ILE A 1 259 ? -6.696 -17.405 30.904 1.00 53.69 259 ILE A N 1
ATOM 1923 C CA . ILE A 1 259 ? -7.769 -18.401 31.037 1.00 53.69 259 ILE A CA 1
ATOM 1924 C C . ILE A 1 259 ? -7.711 -19.419 29.888 1.00 53.69 259 ILE A C 1
ATOM 1926 O O . ILE A 1 259 ? -7.781 -20.621 30.136 1.00 53.69 259 ILE A O 1
ATOM 1930 N N . LYS A 1 260 ? -7.517 -18.984 28.635 1.00 53.00 260 LYS A N 1
ATOM 1931 C CA . LYS A 1 260 ? -7.402 -19.888 27.471 1.00 53.00 260 LYS A CA 1
ATOM 1932 C C . LYS A 1 260 ? -6.191 -20.828 27.553 1.00 53.00 260 LYS A C 1
ATOM 1934 O O . LYS A 1 260 ? -6.275 -21.941 27.037 1.00 53.00 260 LYS A O 1
ATOM 1939 N N . GLN A 1 261 ? -5.097 -20.422 28.201 1.00 51.19 261 GLN A N 1
ATOM 1940 C CA . GLN A 1 261 ? -3.936 -21.291 28.438 1.00 51.19 261 GLN A CA 1
ATOM 1941 C C . GLN A 1 261 ? -4.165 -22.333 29.544 1.00 51.19 261 GLN A C 1
ATOM 1943 O O . GLN A 1 261 ? -3.529 -23.379 29.509 1.00 51.19 261 GLN A O 1
ATOM 1948 N N . MET A 1 262 ? -5.088 -22.102 30.483 1.00 50.69 262 MET A N 1
ATOM 1949 C CA . MET A 1 262 ? -5.419 -23.074 31.540 1.00 50.69 262 MET A CA 1
ATOM 1950 C C . MET A 1 262 ? -6.345 -24.214 31.078 1.00 50.69 262 MET A C 1
ATOM 1952 O O . MET A 1 262 ? -6.496 -25.197 31.800 1.00 50.69 262 MET A O 1
ATOM 1956 N N . TYR A 1 263 ? -6.968 -24.095 29.900 1.00 52.50 263 TYR A N 1
ATOM 1957 C CA . TYR A 1 263 ? -7.881 -25.101 29.330 1.00 52.50 263 TYR A CA 1
ATOM 1958 C C . TYR A 1 263 ? -7.294 -25.867 28.125 1.00 52.50 263 TYR A C 1
ATOM 1960 O O . TYR A 1 263 ? -8.042 -26.525 27.399 1.00 52.50 263 TYR A O 1
ATOM 1968 N N . ARG A 1 264 ? -5.975 -25.791 27.906 1.00 44.09 264 ARG A N 1
ATOM 1969 C CA . ARG A 1 264 ? -5.218 -26.665 26.991 1.00 44.09 264 ARG A CA 1
ATOM 1970 C C . ARG A 1 264 ? -4.389 -27.661 27.792 1.00 44.09 264 ARG A C 1
ATOM 1972 O O . ARG A 1 264 ? -4.236 -28.796 27.295 1.00 44.09 264 ARG A O 1
#

Radius of gyration: 21.41 Å; Cα contacts (8 Å, |Δi|>4): 689; chains: 1; bounding box: 56×49×78 Å

pLDDT: mean 83.84, std 16.0, range [43.88, 98.5]

Solvent-accessible surface area (backbone atoms only — not comparable to full-atom values): 13907 Å² total; per-residue (Å²): 132,83,56,69,71,58,56,53,52,51,52,53,49,50,52,51,57,56,61,68,71,56,70,75,68,64,62,13,27,36,23,34,47,41,33,75,33,78,58,35,62,92,80,68,30,51,9,46,29,24,8,29,74,91,45,63,93,44,57,29,28,39,11,33,81,39,89,46,27,30,40,30,81,47,72,75,72,28,64,32,8,33,79,44,35,59,73,54,56,78,63,32,38,57,54,59,38,59,86,43,76,31,53,23,67,72,33,43,17,47,39,32,47,57,96,72,38,82,41,69,44,48,86,57,86,38,55,43,41,52,44,71,35,83,34,39,59,69,76,24,38,28,33,30,33,35,31,69,57,52,66,34,17,39,33,32,40,35,26,35,67,57,69,30,48,50,54,90,70,89,42,86,76,34,93,41,69,34,60,61,36,72,56,41,78,46,60,58,59,40,70,48,46,53,36,80,71,62,66,78,67,37,61,33,36,15,46,57,41,72,28,53,31,39,41,33,40,26,59,55,70,83,86,51,94,68,59,47,66,54,47,81,37,80,23,17,34,37,54,41,44,34,34,35,30,33,58,82,84,47,78,67,55,58,51,53,54,55,53,59,63,74,77,111